Protein AF-A0AAN7K8K0-F1 (afdb_monomer_lite)

Secondary structure (DSSP, 8-state):
-EEEEESS-EEEEEEES--BTB----STTTT---STT--EEEEEEE-S--TTTT--SS-EEEEEESSSS-SEEEE---STGGGT--EEEEEEEETTTTEEEEEEEE---S-TT-SS-TT--EEEEEEE--HHHHS-SSEEEEEEE---SS---EEEEEE-------PPPPPP----PPP----------PPP-THHHHHHHHHHHHHHHHHHHHHHHHHHHHHHHHHHT-

Organism: NCBI:txid236973

InterPro domains:
  IPR000985 Legume lectin, alpha chain, conserved site [PS00308] (135-144)
  IPR001220 Legume lectin domain [PF00139] (36-170)
  IPR013320 Concanavalin A-like lectin/glucanase domain superfamily [SSF49899] (38-173)
  IPR019825 Legume lectin, beta chain, Mn/Ca-binding site [PS00307] (41-47)
  IPR050258 Leguminous Lectin [PTHR32401] (23-172)

pLDDT: mean 75.56, std 17.53, range [35.69, 98.12]

Structure (mmCIF, N/CA/C/O backbone):
data_AF-A0AAN7K8K0-F1
#
_entry.id   AF-A0AAN7K8K0-F1
#
loop_
_atom_site.group_PDB
_atom_site.id
_atom_site.type_symbol
_atom_site.label_atom_id
_atom_site.label_alt_id
_atom_site.label_comp_id
_atom_site.label_asym_id
_atom_site.label_entity_id
_atom_site.label_seq_id
_atom_site.pdbx_PDB_ins_code
_atom_site.Cartn_x
_atom_site.Cartn_y
_atom_site.Cartn_z
_atom_site.occupancy
_atom_site.B_iso_or_equiv
_atom_site.auth_seq_id
_atom_site.auth_comp_id
_atom_site.auth_asym_id
_atom_site.auth_atom_id
_atom_site.pdbx_PDB_model_num
ATOM 1 N N . MET A 1 1 ? 7.382 4.419 8.879 1.00 38.31 1 MET A N 1
ATOM 2 C CA . MET A 1 1 ? 8.268 4.887 7.793 1.00 38.31 1 MET A CA 1
ATOM 3 C C . MET A 1 1 ? 8.585 3.685 6.944 1.00 38.31 1 MET A C 1
ATOM 5 O O . MET A 1 1 ? 9.215 2.777 7.455 1.00 38.31 1 MET A O 1
ATOM 9 N N . LEU A 1 2 ? 8.091 3.647 5.715 1.00 38.25 2 LEU A N 1
ATOM 10 C CA . LEU A 1 2 ? 8.369 2.583 4.762 1.00 38.25 2 LEU A CA 1
ATOM 11 C C . LEU A 1 2 ? 9.284 3.160 3.680 1.00 38.25 2 LEU A C 1
ATOM 13 O O . LEU A 1 2 ? 8.969 4.196 3.100 1.00 38.25 2 LEU A O 1
ATOM 17 N N . ARG A 1 3 ? 10.427 2.525 3.443 1.00 41.31 3 ARG A N 1
ATOM 18 C CA . ARG A 1 3 ? 11.342 2.864 2.356 1.00 41.31 3 ARG A CA 1
ATOM 19 C C . ARG A 1 3 ? 11.227 1.768 1.311 1.00 41.31 3 ARG A C 1
ATOM 21 O O . ARG A 1 3 ? 11.530 0.608 1.594 1.00 41.31 3 ARG A O 1
ATOM 28 N N . ILE A 1 4 ? 10.738 2.153 0.142 1.00 42.28 4 ILE A N 1
ATOM 29 C CA . ILE A 1 4 ? 10.498 1.250 -0.975 1.00 42.28 4 ILE A CA 1
ATOM 30 C C . ILE A 1 4 ? 11.537 1.582 -2.044 1.00 42.28 4 ILE A C 1
ATOM 32 O O . ILE A 1 4 ? 11.621 2.719 -2.508 1.00 42.28 4 ILE A O 1
ATOM 36 N N . HIS A 1 5 ? 12.327 0.593 -2.433 1.00 38.78 5 HIS A N 1
ATOM 37 C CA . HIS A 1 5 ? 13.016 0.583 -3.710 1.00 38.78 5 HIS A CA 1
ATOM 38 C C . HIS A 1 5 ? 12.068 -0.107 -4.690 1.00 38.78 5 HIS A C 1
ATOM 40 O O . HIS A 1 5 ? 12.056 -1.326 -4.836 1.00 38.78 5 HIS A O 1
ATOM 46 N N . ALA A 1 6 ? 11.186 0.670 -5.299 1.00 37.75 6 ALA A N 1
ATOM 47 C CA . ALA A 1 6 ? 10.269 0.146 -6.294 1.00 37.75 6 ALA A CA 1
ATOM 48 C C . ALA A 1 6 ? 10.692 0.689 -7.639 1.00 37.75 6 ALA A C 1
ATOM 50 O O . ALA A 1 6 ? 10.828 1.893 -7.775 1.00 37.75 6 ALA A O 1
ATOM 51 N N . ASN A 1 7 ? 10.813 -0.192 -8.626 1.00 43.97 7 ASN A N 1
ATOM 52 C CA . ASN A 1 7 ? 10.566 0.170 -10.017 1.00 43.97 7 ASN A CA 1
ATOM 53 C C . ASN A 1 7 ? 9.151 -0.267 -10.431 1.00 43.97 7 ASN A C 1
ATOM 55 O O . ASN A 1 7 ? 8.916 -0.526 -11.607 1.00 43.97 7 ASN A O 1
ATOM 59 N N . ALA A 1 8 ? 8.254 -0.412 -9.438 1.00 49.25 8 ALA A N 1
ATOM 60 C CA . ALA A 1 8 ? 7.191 -1.393 -9.475 1.00 49.25 8 ALA A CA 1
ATOM 61 C C . ALA A 1 8 ? 5.859 -1.110 -8.765 1.00 49.25 8 ALA A C 1
ATOM 63 O O . ALA A 1 8 ? 5.832 -0.393 -7.768 1.00 49.25 8 ALA A O 1
ATOM 64 N N . SER A 1 9 ? 4.802 -1.759 -9.265 1.00 56.31 9 SER A N 1
ATOM 65 C CA . SER A 1 9 ? 3.452 -1.827 -8.726 1.00 56.31 9 SER A CA 1
ATOM 66 C C . SER A 1 9 ? 3.443 -2.704 -7.474 1.00 56.31 9 SER A C 1
ATOM 68 O O . SER A 1 9 ? 3.580 -3.934 -7.523 1.00 56.31 9 SER A O 1
ATOM 70 N N . GLY A 1 10 ? 3.296 -2.059 -6.323 1.00 60.75 10 GLY A N 1
ATOM 71 C CA . GLY A 1 10 ? 3.274 -2.708 -5.016 1.00 60.75 10 GLY A CA 1
ATOM 72 C C . GLY A 1 10 ? 2.210 -2.107 -4.113 1.00 60.75 10 GLY A C 1
ATOM 73 O O . GLY A 1 10 ? 1.631 -1.073 -4.415 1.00 60.75 10 GLY A O 1
ATOM 74 N N . CYS A 1 11 ? 1.926 -2.741 -2.984 1.00 59.72 11 CYS A N 1
ATOM 75 C CA . CYS A 1 11 ? 1.020 -2.177 -1.992 1.00 59.72 11 CYS A CA 1
ATOM 76 C C . CYS A 1 11 ? 1.451 -2.532 -0.566 1.00 59.72 11 CYS A C 1
ATOM 78 O O . CYS A 1 11 ? 2.021 -3.597 -0.302 1.00 59.72 11 CYS A O 1
ATOM 80 N N . LEU A 1 12 ? 1.155 -1.630 0.371 1.00 67.50 12 LEU A N 1
ATOM 81 C CA . LEU A 1 12 ? 1.036 -1.983 1.785 1.00 67.50 12 LEU A CA 1
ATOM 82 C C . LEU A 1 12 ? -0.431 -2.317 2.040 1.00 67.50 12 LEU A C 1
ATOM 84 O O . LEU A 1 12 ? -1.296 -1.501 1.737 1.00 67.50 12 LEU A O 1
ATOM 88 N N . PHE A 1 13 ? -0.714 -3.459 2.655 1.00 71.25 13 PHE A N 1
ATOM 89 C CA . PHE A 1 13 ? -2.080 -3.853 2.974 1.00 71.25 13 PHE A CA 1
ATOM 90 C C . PHE A 1 13 ? -2.275 -4.181 4.454 1.00 71.25 13 PHE A C 1
ATOM 92 O O . PHE A 1 13 ? -1.372 -4.636 5.163 1.00 71.25 13 PHE A O 1
ATOM 99 N N . LEU A 1 14 ? -3.511 -3.963 4.891 1.00 67.00 14 LEU A N 1
ATOM 100 C CA . LEU A 1 14 ? -4.111 -4.463 6.113 1.00 67.00 14 LEU A CA 1
ATOM 101 C C . LEU A 1 14 ? -5.182 -5.476 5.715 1.00 67.00 14 LEU A C 1
ATOM 103 O O . LEU A 1 14 ? -6.086 -5.159 4.942 1.00 67.00 14 LEU A O 1
ATOM 107 N N . GLN A 1 15 ? -5.110 -6.686 6.256 1.00 69.56 15 GLN A N 1
ATOM 108 C CA . GLN A 1 15 ? -6.102 -7.727 5.984 1.00 69.56 15 GLN A CA 1
ATOM 109 C C . GLN A 1 15 ? -6.428 -8.540 7.234 1.00 69.56 15 GLN A C 1
ATOM 111 O O . GLN A 1 15 ? -5.664 -8.568 8.198 1.00 69.56 15 GLN A O 1
ATOM 116 N N . ASN A 1 16 ? -7.536 -9.271 7.193 1.00 61.94 16 ASN A N 1
ATOM 117 C CA . ASN A 1 16 ? -7.869 -10.251 8.222 1.00 61.94 16 ASN A CA 1
ATOM 118 C C . ASN A 1 16 ? -6.842 -11.412 8.274 1.00 61.94 16 ASN A C 1
ATOM 120 O O . ASN A 1 16 ? -6.282 -11.817 7.247 1.00 61.94 16 ASN A O 1
ATOM 124 N N . PHE A 1 17 ? -6.614 -11.972 9.468 1.00 50.81 17 PHE A N 1
ATOM 125 C CA . PHE A 1 17 ? -5.965 -13.278 9.623 1.00 50.81 17 PHE A CA 1
ATOM 126 C C . PHE A 1 17 ? -6.892 -14.372 9.055 1.00 50.81 17 PHE A C 1
ATOM 128 O O . PHE A 1 17 ? -8.094 -14.327 9.289 1.00 50.81 17 PHE A O 1
ATOM 135 N N . TYR A 1 18 ? -6.314 -15.375 8.377 1.00 44.75 18 TYR A N 1
ATOM 136 C CA . TYR A 1 18 ? -6.946 -16.448 7.569 1.00 44.75 18 TYR A CA 1
ATOM 137 C C . TYR A 1 18 ? -7.212 -16.059 6.097 1.00 44.75 18 TYR A C 1
ATOM 139 O O . TYR A 1 18 ? -7.819 -15.040 5.811 1.00 44.75 18 TYR A O 1
ATOM 147 N N . CYS A 1 19 ? -6.779 -16.810 5.074 1.00 41.56 19 CYS A N 1
ATOM 148 C CA . CYS A 1 19 ? -6.550 -18.255 4.979 1.00 41.56 19 CYS A CA 1
ATOM 149 C C . CYS A 1 19 ? -5.470 -18.600 3.935 1.00 41.56 19 CYS A C 1
ATOM 151 O O . CYS A 1 19 ? -5.459 -18.051 2.831 1.00 41.56 19 CYS A O 1
ATOM 153 N N . ALA A 1 20 ? -4.669 -19.629 4.232 1.00 38.66 20 ALA A N 1
ATOM 154 C CA . ALA A 1 20 ? -4.085 -20.478 3.199 1.00 38.66 20 ALA A CA 1
ATOM 155 C C . ALA A 1 20 ? -5.212 -20.962 2.261 1.00 38.66 20 ALA A C 1
ATOM 157 O O . ALA A 1 20 ? -6.186 -21.550 2.728 1.00 38.66 20 ALA A O 1
ATOM 158 N N . GLY A 1 21 ? -5.111 -20.661 0.962 1.00 45.09 21 GLY A N 1
ATOM 159 C CA . GLY A 1 21 ? -6.122 -21.015 -0.047 1.00 45.09 21 GLY A CA 1
ATOM 160 C C . GLY A 1 21 ? -6.652 -19.849 -0.890 1.00 45.09 21 GLY A C 1
ATOM 161 O O . GLY A 1 21 ? -7.331 -20.087 -1.886 1.00 45.09 21 GLY A O 1
ATOM 162 N N . GLN A 1 22 ? -6.320 -18.599 -0.555 1.00 56.81 22 GLN A N 1
ATOM 163 C CA . GLN A 1 22 ? -6.442 -17.492 -1.511 1.00 56.81 22 GLN A CA 1
ATOM 164 C C . GLN A 1 22 ? -5.421 -17.729 -2.637 1.00 56.81 22 GLN A C 1
ATOM 166 O O . GLN A 1 22 ? -4.280 -18.088 -2.354 1.00 56.81 22 GLN A O 1
ATOM 171 N N . ASN A 1 23 ? -5.823 -17.566 -3.900 1.00 57.00 23 ASN A N 1
ATOM 172 C CA . ASN A 1 23 ? -4.905 -17.586 -5.042 1.00 57.00 23 ASN A CA 1
ATOM 173 C C . ASN A 1 23 ? -4.609 -16.128 -5.430 1.00 57.00 23 ASN A C 1
ATOM 175 O O . ASN A 1 23 ? -5.289 -15.601 -6.323 1.00 57.00 23 ASN A O 1
ATOM 179 N N . PRO A 1 24 ? -3.701 -15.435 -4.707 1.00 62.94 24 PRO A N 1
ATOM 180 C CA . PRO A 1 24 ? -3.310 -14.083 -5.066 1.00 62.94 24 PRO A CA 1
ATOM 181 C C . PRO A 1 24 ? -2.775 -14.128 -6.492 1.00 62.94 24 PRO A C 1
ATOM 183 O O . PRO A 1 24 ? -1.904 -14.933 -6.825 1.00 62.94 24 PRO A O 1
ATOM 186 N N . ARG A 1 25 ? -3.355 -13.309 -7.367 1.00 72.94 25 ARG A N 1
ATOM 187 C CA . ARG A 1 25 ? -2.876 -13.203 -8.746 1.00 72.94 25 ARG A CA 1
ATOM 188 C C . ARG A 1 25 ? -1.915 -12.025 -8.820 1.00 72.94 25 ARG A C 1
ATOM 190 O O . ARG A 1 25 ? -2.173 -10.995 -8.202 1.00 72.94 25 ARG A O 1
ATOM 197 N N . GLY A 1 26 ? -0.825 -12.199 -9.561 1.00 79.19 26 GLY A N 1
ATOM 198 C CA . GLY A 1 26 ? 0.087 -11.104 -9.890 1.00 79.19 26 GLY A CA 1
ATOM 199 C C . GLY A 1 26 ? -0.486 -10.167 -10.959 1.00 79.19 26 GLY A C 1
ATOM 200 O O . GLY A 1 26 ? -1.672 -10.252 -11.288 1.00 79.19 26 GLY A O 1
ATOM 201 N N . GLY A 1 27 ? 0.366 -9.312 -11.527 1.00 84.75 27 GLY A N 1
ATOM 202 C CA . GLY A 1 27 ? -0.023 -8.304 -12.516 1.00 84.75 27 GLY A CA 1
ATOM 203 C C . GLY A 1 27 ? -0.849 -7.174 -11.905 1.00 84.75 27 GLY A C 1
ATOM 204 O O . GLY A 1 27 ? -0.572 -6.733 -10.794 1.00 84.75 27 GLY A O 1
ATOM 205 N N . GLU A 1 28 ? -1.919 -6.762 -12.586 1.00 82.62 28 GLU A N 1
ATOM 206 C CA . GLU A 1 28 ? -2.788 -5.640 -12.178 1.00 82.62 28 GLU A CA 1
ATOM 207 C C . GLU A 1 28 ? -3.591 -5.877 -10.885 1.00 82.62 28 GLU A C 1
ATOM 209 O O . GLU A 1 28 ? -4.524 -5.151 -10.560 1.00 82.62 28 GLU A O 1
ATOM 214 N N . ARG A 1 29 ? -3.333 -6.985 -10.189 1.00 84.88 29 ARG A N 1
ATOM 215 C CA . ARG A 1 29 ? -4.022 -7.354 -8.951 1.00 84.88 29 ARG A CA 1
ATOM 216 C C . ARG A 1 29 ? -3.146 -7.198 -7.717 1.00 84.88 29 ARG A C 1
ATOM 218 O O . ARG A 1 29 ? -3.626 -7.498 -6.628 1.00 84.88 29 ARG A O 1
ATOM 225 N N . LEU A 1 30 ? -1.882 -6.801 -7.878 1.00 85.44 30 LEU A N 1
ATOM 226 C CA . LEU A 1 30 ? -0.952 -6.483 -6.789 1.00 85.44 30 LEU A CA 1
ATOM 227 C C . LEU A 1 30 ? -0.765 -7.609 -5.760 1.00 85.44 30 LEU A C 1
ATOM 229 O O . LEU A 1 30 ? -0.350 -7.353 -4.635 1.00 85.44 30 LEU A O 1
ATOM 233 N N . GLY A 1 31 ? -1.103 -8.861 -6.093 1.00 82.44 31 GLY A N 1
ATOM 234 C CA . GLY A 1 31 ? -1.147 -9.968 -5.131 1.00 82.44 31 GLY A CA 1
ATOM 235 C C . GLY A 1 31 ? -2.245 -9.850 -4.061 1.00 82.44 31 GLY A C 1
ATOM 236 O O . GLY A 1 31 ? -2.234 -10.614 -3.098 1.00 82.44 31 GLY A O 1
ATOM 237 N N . LEU A 1 32 ? -3.207 -8.940 -4.225 1.00 83.62 32 LEU A N 1
ATOM 238 C CA . LEU A 1 32 ? -4.315 -8.731 -3.297 1.00 83.62 32 LEU A CA 1
ATOM 239 C C . LEU A 1 32 ? -5.430 -9.783 -3.475 1.00 83.62 32 LEU A C 1
ATOM 241 O O . LEU A 1 32 ? -5.645 -10.324 -4.572 1.00 83.62 32 LEU A O 1
ATOM 245 N N . PRO A 1 33 ? -6.171 -10.107 -2.399 1.00 74.94 33 PRO A N 1
ATOM 246 C CA . PRO A 1 33 ? -7.203 -11.134 -2.428 1.00 74.94 33 PRO A CA 1
ATOM 247 C C . PRO A 1 33 ? -8.485 -10.606 -3.091 1.00 74.94 33 PRO A C 1
ATOM 249 O O . PRO A 1 33 ? -9.316 -9.973 -2.452 1.00 74.94 33 PRO A O 1
ATOM 252 N N . VAL A 1 34 ? -8.705 -10.916 -4.369 1.00 66.62 34 VAL A N 1
ATOM 253 C CA . VAL A 1 34 ? -9.912 -10.487 -5.110 1.00 66.62 34 VAL A CA 1
ATOM 254 C C . VAL A 1 34 ? -10.982 -11.585 -5.113 1.00 66.62 34 VAL A C 1
ATOM 256 O O . VAL A 1 34 ? -11.234 -12.218 -6.144 1.00 66.62 34 VAL A O 1
ATOM 259 N N . LEU A 1 35 ? -11.589 -11.842 -3.955 1.00 65.81 35 LEU A N 1
ATOM 260 C CA . LEU A 1 35 ? -12.792 -12.668 -3.821 1.00 65.81 35 LEU A CA 1
ATOM 261 C C . LEU A 1 35 ? -13.932 -11.805 -3.268 1.00 65.81 35 LEU A C 1
ATOM 263 O O . LEU A 1 35 ? -13.686 -10.846 -2.544 1.00 65.81 35 LEU A O 1
ATOM 267 N N . ASN A 1 36 ? -15.182 -12.176 -3.559 1.00 58.81 36 ASN A N 1
ATOM 268 C CA . ASN A 1 36 ? -16.391 -11.440 -3.145 1.00 58.81 36 ASN A CA 1
ATOM 269 C C . ASN A 1 36 ? -16.562 -11.285 -1.615 1.00 58.81 36 ASN A C 1
ATOM 271 O O . ASN A 1 36 ? -17.502 -10.641 -1.166 1.00 58.81 36 ASN A O 1
ATOM 275 N N . SER A 1 37 ? -15.691 -11.905 -0.820 1.00 66.06 37 SER A N 1
ATOM 276 C CA . SER A 1 37 ? -15.710 -11.914 0.644 1.00 66.06 37 SER A CA 1
ATOM 277 C C . SER A 1 37 ? -14.351 -11.546 1.253 1.00 66.06 37 SER A C 1
ATOM 279 O O . SER A 1 37 ? -14.072 -11.899 2.397 1.00 66.06 37 SER A O 1
ATOM 281 N N . SER A 1 38 ? -13.469 -10.910 0.480 1.00 73.81 38 SER A N 1
ATOM 282 C CA . SER A 1 38 ? -12.182 -10.439 0.983 1.00 73.81 38 SER A CA 1
ATOM 283 C C . SER A 1 38 ? -12.340 -9.098 1.690 1.00 73.81 38 SER A C 1
ATOM 285 O O . SER A 1 38 ? -12.752 -8.121 1.073 1.00 73.81 38 SER A O 1
ATOM 287 N N . SER A 1 39 ? -11.957 -9.059 2.964 1.00 85.62 39 SER A N 1
ATOM 288 C CA . SER A 1 39 ? -11.836 -7.826 3.741 1.00 85.62 39 SER A CA 1
ATOM 289 C C . SER A 1 39 ? -10.380 -7.375 3.767 1.00 85.62 39 SER A C 1
ATOM 291 O O . SER A 1 39 ? -9.544 -8.024 4.408 1.00 85.62 39 SER A O 1
ATOM 293 N N . PHE A 1 40 ? -10.076 -6.289 3.062 1.00 88.50 40 PHE A N 1
ATOM 294 C CA . PHE A 1 40 ? -8.759 -5.669 3.056 1.00 88.50 40 PHE A CA 1
ATOM 295 C C . PHE A 1 40 ? -8.851 -4.157 2.848 1.00 88.50 40 PHE A C 1
ATOM 297 O O . PHE A 1 40 ? -9.759 -3.644 2.194 1.00 88.50 40 PHE A O 1
ATOM 304 N N . ILE A 1 41 ? -7.856 -3.459 3.381 1.00 92.62 41 ILE A N 1
ATOM 305 C CA . ILE A 1 41 ? -7.570 -2.067 3.054 1.00 92.62 41 ILE A CA 1
ATOM 306 C C . ILE A 1 41 ? -6.124 -2.017 2.593 1.00 92.62 41 ILE A C 1
ATOM 308 O O . ILE A 1 41 ? -5.245 -2.501 3.306 1.00 92.62 41 ILE A O 1
ATOM 312 N N . ALA A 1 42 ? -5.869 -1.462 1.416 1.00 92.88 42 ALA A N 1
ATOM 313 C CA . ALA A 1 42 ? -4.519 -1.334 0.890 1.00 92.88 42 ALA A CA 1
ATOM 314 C C . ALA A 1 42 ? -4.213 0.107 0.489 1.00 92.88 42 ALA A C 1
ATOM 316 O O . ALA A 1 42 ? -5.090 0.883 0.124 1.00 92.88 42 ALA A O 1
ATOM 317 N N . VAL A 1 43 ? -2.940 0.459 0.607 1.00 93.69 43 VAL A N 1
ATOM 318 C CA . VAL A 1 43 ? -2.349 1.616 -0.048 1.00 93.69 43 VAL A CA 1
ATOM 319 C C . VAL A 1 43 ? -1.554 1.071 -1.215 1.00 93.69 43 VAL A C 1
ATOM 321 O O . VAL A 1 43 ? -0.555 0.374 -0.999 1.00 93.69 43 VAL A O 1
ATOM 324 N N . GLU A 1 44 ? -2.011 1.359 -2.425 1.00 92.06 44 GLU A N 1
ATOM 325 C CA . GLU A 1 44 ? -1.334 0.952 -3.646 1.00 92.06 44 GLU A CA 1
ATOM 326 C C . GLU A 1 44 ? -0.354 2.018 -4.128 1.00 92.06 44 GLU A C 1
ATOM 328 O O . GLU A 1 44 ? -0.535 3.227 -3.959 1.00 92.06 44 GLU A O 1
ATOM 333 N N . PHE A 1 45 ? 0.720 1.509 -4.704 1.00 88.75 45 PHE A N 1
ATOM 334 C CA . PHE A 1 45 ? 1.808 2.215 -5.336 1.00 88.75 45 PHE A CA 1
ATOM 335 C C . PHE A 1 45 ? 1.865 1.686 -6.765 1.00 88.75 45 PHE A C 1
ATOM 337 O O . PHE A 1 45 ? 2.680 0.815 -7.045 1.00 88.75 45 PHE A O 1
ATOM 344 N N . ASP A 1 46 ? 0.967 2.146 -7.634 1.00 87.88 46 ASP A N 1
ATOM 345 C CA . ASP A 1 46 ? 0.766 1.569 -8.960 1.00 87.88 46 ASP A CA 1
ATOM 346 C C . ASP A 1 46 ? 1.636 2.271 -10.016 1.00 87.88 46 ASP A C 1
ATOM 348 O O . ASP A 1 46 ? 1.547 3.479 -10.265 1.00 87.88 46 ASP A O 1
ATOM 352 N N . THR A 1 47 ? 2.514 1.496 -10.650 1.00 84.56 47 THR A N 1
ATOM 353 C CA . THR A 1 47 ? 3.427 1.964 -11.700 1.00 84.56 47 THR A CA 1
ATOM 354 C C . THR A 1 47 ? 2.869 1.786 -13.105 1.00 84.56 47 THR A C 1
ATOM 356 O O . THR A 1 47 ? 3.490 2.266 -14.062 1.00 84.56 47 THR A O 1
ATOM 359 N N . PHE A 1 48 ? 1.713 1.141 -13.261 1.00 84.81 48 PHE A N 1
ATOM 360 C CA . PHE A 1 48 ? 1.159 0.773 -14.550 1.00 84.81 48 PHE A CA 1
ATOM 361 C C . PHE A 1 48 ? -0.334 1.098 -14.664 1.00 84.81 48 PHE A C 1
ATOM 363 O O . PHE A 1 48 ? -1.183 0.458 -14.080 1.00 84.81 48 PHE A O 1
ATOM 370 N N . SER A 1 49 ? -0.678 2.039 -15.545 1.00 87.31 49 SER A N 1
ATOM 371 C CA . SER A 1 49 ? -2.079 2.396 -15.803 1.00 87.31 49 SER A CA 1
ATOM 372 C C . SER A 1 49 ? -2.848 1.269 -16.514 1.00 87.31 49 SER A C 1
ATOM 374 O O . SER A 1 49 ? -2.756 1.095 -17.741 1.00 87.31 49 SER A O 1
ATOM 376 N N . ASN A 1 50 ? -3.669 0.530 -15.771 1.00 86.81 50 ASN A N 1
ATOM 377 C CA . ASN A 1 50 ? -4.607 -0.454 -16.289 1.00 86.81 50 ASN A CA 1
ATOM 378 C C . ASN A 1 50 ? -5.949 0.206 -16.649 1.00 86.81 50 ASN A C 1
ATOM 380 O O . ASN A 1 50 ? -6.876 0.333 -15.853 1.00 86.81 50 ASN A O 1
ATOM 384 N N . LYS A 1 51 ? -6.129 0.548 -17.933 1.00 79.56 51 LYS A N 1
ATOM 385 C CA . LYS A 1 51 ? -7.375 1.171 -18.444 1.00 79.56 51 LYS A CA 1
ATOM 386 C C . LYS A 1 51 ? -8.660 0.383 -18.144 1.00 79.56 51 LYS A C 1
ATOM 388 O O . LYS A 1 51 ? -9.743 0.955 -18.131 1.00 79.56 51 LYS A O 1
ATOM 393 N N . ASN A 1 52 ? -8.560 -0.929 -17.944 1.00 80.06 52 ASN A N 1
ATOM 394 C CA . ASN A 1 52 ? -9.672 -1.810 -17.578 1.00 80.06 52 ASN A CA 1
ATOM 395 C C . ASN A 1 52 ? -10.052 -1.754 -16.083 1.00 80.06 52 ASN A C 1
ATOM 397 O O . ASN A 1 52 ? -11.016 -2.416 -15.694 1.00 80.06 52 ASN A O 1
ATOM 401 N N . LYS A 1 53 ? -9.311 -0.999 -15.262 1.00 74.81 53 LYS A N 1
ATOM 402 C CA . LYS A 1 53 ? -9.473 -0.860 -13.806 1.00 74.81 53 LYS A CA 1
ATOM 403 C C . LYS A 1 53 ? -9.847 0.547 -13.335 1.00 74.81 53 LYS A C 1
ATOM 405 O O . LYS A 1 53 ? -10.074 0.757 -12.153 1.00 74.81 53 LYS A O 1
ATOM 410 N N . ASN A 1 54 ? -10.098 1.455 -14.280 1.00 84.69 54 ASN A N 1
ATOM 411 C CA . ASN A 1 54 ? -10.336 2.883 -14.033 1.00 84.69 54 ASN A CA 1
ATOM 412 C C . ASN A 1 54 ? -9.128 3.618 -13.446 1.00 84.69 54 ASN A C 1
ATOM 414 O O . ASN A 1 54 ? -9.297 4.684 -12.856 1.00 84.69 54 ASN A O 1
ATOM 418 N N . ASP A 1 55 ? -7.929 3.090 -13.662 1.00 89.62 55 ASP A N 1
ATOM 419 C CA . ASP A 1 55 ? -6.720 3.749 -13.203 1.00 89.62 55 ASP A CA 1
ATOM 420 C C . ASP A 1 55 ? -6.545 5.110 -13.884 1.00 89.62 55 ASP A C 1
ATOM 422 O O . ASP A 1 55 ? -6.879 5.289 -15.070 1.00 89.62 55 ASP A O 1
ATOM 426 N N . PRO A 1 56 ? -5.939 6.069 -13.172 1.00 90.00 56 PRO A N 1
ATOM 427 C CA . PRO A 1 56 ? -5.325 7.236 -13.774 1.00 90.00 56 PRO A CA 1
ATOM 428 C C . PRO A 1 56 ? -4.446 6.873 -14.977 1.00 90.00 56 PRO A C 1
ATOM 430 O O . PRO A 1 56 ? -3.824 5.819 -15.031 1.00 90.00 56 PRO A O 1
ATOM 433 N N . PHE A 1 57 ? -4.325 7.781 -15.949 1.00 89.25 57 PHE A N 1
ATOM 434 C CA . PHE A 1 57 ? -3.520 7.565 -17.166 1.00 89.25 57 PHE A CA 1
ATOM 435 C C . PHE A 1 57 ? -1.994 7.610 -16.935 1.00 89.25 57 PHE A C 1
ATOM 437 O O . PHE A 1 57 ? -1.218 7.494 -17.886 1.00 89.25 57 PHE A O 1
ATOM 444 N N . LYS A 1 58 ? -1.570 7.815 -15.687 1.00 87.50 58 LYS A N 1
ATOM 445 C CA . LYS A 1 58 ? -0.186 7.847 -15.208 1.00 87.50 58 LYS A CA 1
ATOM 446 C C . LYS A 1 58 ? -0.063 6.930 -13.985 1.00 87.50 58 LYS A C 1
ATOM 448 O O . LYS A 1 58 ? -1.087 6.606 -13.386 1.00 87.50 58 LYS A O 1
ATOM 453 N N . PRO A 1 59 ? 1.166 6.550 -13.601 1.00 86.06 59 PRO A N 1
ATOM 454 C CA . PRO A 1 59 ? 1.423 5.971 -12.287 1.00 86.06 59 PRO A CA 1
ATOM 455 C C . PRO A 1 59 ? 0.778 6.786 -11.159 1.00 86.06 59 PRO A C 1
ATOM 457 O O . PRO A 1 59 ? 0.648 8.010 -1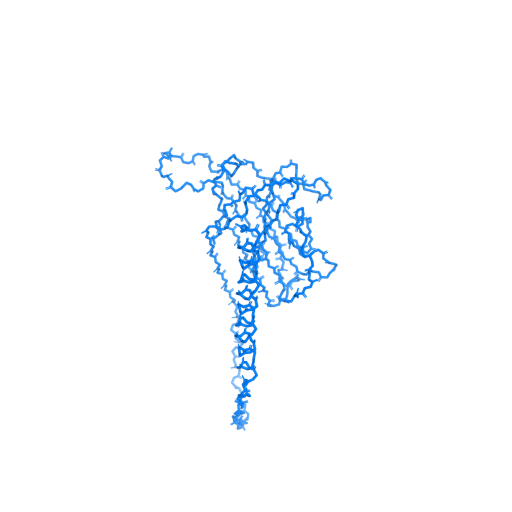1.276 1.00 86.06 59 PRO A O 1
ATOM 460 N N . HIS A 1 60 ? 0.355 6.125 -10.088 1.00 89.75 60 HIS A 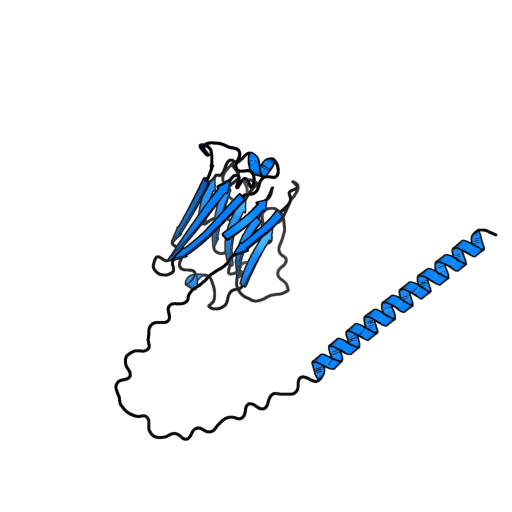N 1
ATOM 461 C CA . HIS A 1 60 ? -0.428 6.763 -9.036 1.00 89.75 60 HIS A CA 1
ATOM 462 C C . HIS A 1 60 ? -0.275 6.070 -7.676 1.00 89.75 60 HIS A C 1
ATOM 464 O O . HIS A 1 60 ? 0.021 4.881 -7.592 1.00 89.75 60 HIS A O 1
ATOM 470 N N . ILE A 1 61 ? -0.499 6.833 -6.601 1.00 91.31 61 ILE A N 1
ATOM 471 C CA . ILE A 1 61 ? -0.867 6.266 -5.296 1.00 91.31 61 ILE A CA 1
ATOM 472 C C . ILE A 1 61 ? -2.380 6.120 -5.225 1.00 91.31 61 ILE A C 1
ATOM 474 O O . ILE A 1 61 ? -3.109 6.972 -5.742 1.00 91.31 61 ILE A O 1
ATOM 478 N N . GLY A 1 62 ? -2.832 5.107 -4.494 1.00 93.75 62 GLY A N 1
ATOM 479 C CA . GLY A 1 62 ? -4.246 4.829 -4.297 1.00 93.75 62 GLY A CA 1
ATOM 480 C C . GLY A 1 62 ? -4.579 4.286 -2.907 1.00 93.75 62 GLY A C 1
ATOM 481 O O . GLY A 1 62 ? -3.712 3.754 -2.210 1.00 93.75 62 GLY A O 1
ATOM 482 N N . ILE A 1 63 ? -5.832 4.465 -2.477 1.00 95.81 63 ILE A N 1
ATOM 483 C CA . ILE A 1 63 ? -6.392 3.817 -1.280 1.00 95.81 63 ILE A CA 1
ATOM 484 C C . ILE A 1 63 ? -7.518 2.882 -1.713 1.00 95.81 63 ILE A C 1
ATOM 486 O O . ILE A 1 63 ? -8.594 3.326 -2.127 1.00 95.81 63 ILE A O 1
ATOM 490 N N . ASP A 1 64 ? -7.287 1.593 -1.513 1.00 93.44 64 ASP A N 1
ATOM 491 C CA . ASP A 1 64 ? -8.179 0.501 -1.865 1.00 93.44 64 ASP A CA 1
ATOM 492 C C . ASP A 1 64 ? -8.967 0.016 -0.657 1.00 93.44 64 ASP A C 1
ATOM 494 O O . ASP A 1 64 ? -8.391 -0.350 0.370 1.00 93.44 64 ASP A O 1
ATOM 498 N N . ILE A 1 65 ? -10.290 -0.063 -0.803 1.00 93.38 65 ILE A N 1
ATOM 499 C CA . ILE A 1 65 ? -11.197 -0.583 0.224 1.00 93.38 65 ILE A CA 1
ATOM 500 C C . ILE A 1 65 ? -11.970 -1.763 -0.366 1.00 93.38 65 ILE A C 1
ATOM 502 O O . ILE A 1 65 ? -12.906 -1.572 -1.142 1.00 93.38 65 ILE A O 1
ATOM 506 N N . ASN A 1 66 ? -11.581 -2.992 -0.011 1.00 90.38 66 ASN A N 1
ATOM 507 C CA . ASN A 1 66 ? -12.207 -4.244 -0.472 1.00 90.38 66 ASN A CA 1
ATOM 508 C C . ASN A 1 66 ? -12.352 -4.372 -2.008 1.00 90.38 66 ASN A C 1
ATOM 510 O O . ASN A 1 66 ? -13.190 -5.126 -2.506 1.00 90.38 66 ASN A O 1
ATOM 514 N N . SER A 1 67 ? -11.558 -3.624 -2.771 1.00 88.75 67 SER A N 1
ATOM 515 C CA . SER A 1 67 ? -11.652 -3.472 -4.221 1.00 88.75 67 SER A CA 1
ATOM 516 C C . SER A 1 67 ? -10.270 -3.140 -4.774 1.00 88.75 67 SER A C 1
ATOM 518 O O . SER A 1 67 ? -9.488 -2.517 -4.077 1.00 88.75 67 SER A O 1
ATOM 520 N N . LEU A 1 68 ? -9.992 -3.546 -6.016 1.00 86.50 68 LEU A N 1
ATOM 521 C CA . LEU A 1 68 ? -8.794 -3.119 -6.764 1.00 86.50 68 LEU A CA 1
ATOM 522 C C . LEU A 1 68 ? -8.993 -1.792 -7.503 1.00 86.50 68 LEU A C 1
ATOM 524 O O . LEU A 1 68 ? -8.156 -1.396 -8.295 1.00 86.50 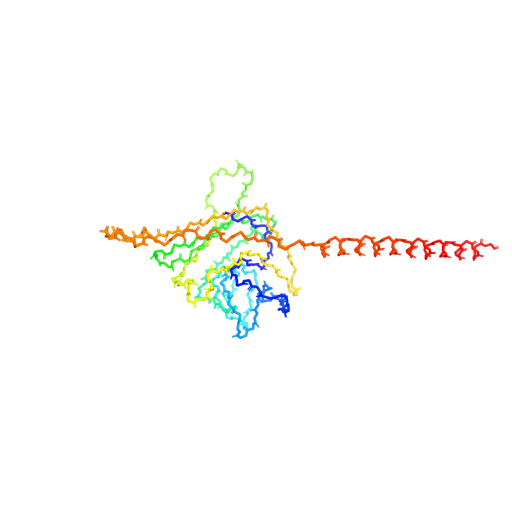68 LEU A O 1
ATOM 528 N N . ASN A 1 69 ? -10.175 -1.197 -7.381 1.00 90.75 69 ASN A N 1
ATOM 529 C CA . ASN A 1 69 ? -10.408 0.140 -7.88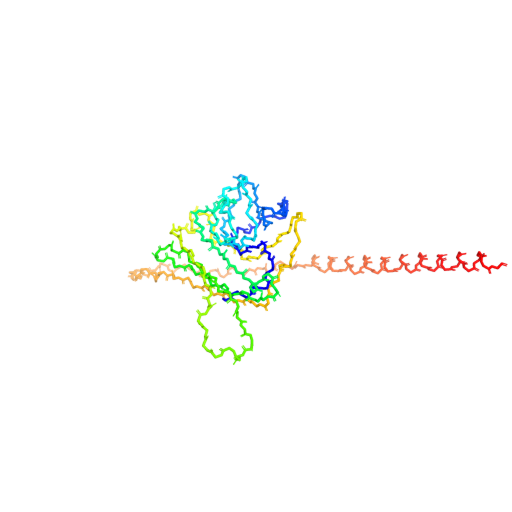7 1.00 90.75 69 ASN A CA 1
ATOM 530 C C . ASN A 1 69 ? -10.315 1.073 -6.686 1.00 90.75 69 ASN A C 1
ATOM 532 O O . ASN A 1 69 ? -11.201 1.025 -5.819 1.00 90.75 69 ASN A O 1
ATOM 536 N N . SER A 1 70 ? -9.279 1.902 -6.676 1.00 92.81 70 SER A N 1
ATOM 537 C CA . SER A 1 70 ? -9.027 2.882 -5.631 1.00 92.81 70 SER A CA 1
ATOM 538 C C . SER A 1 70 ? -10.224 3.792 -5.356 1.00 92.81 70 SER A C 1
ATOM 540 O O . SER A 1 70 ? -10.904 4.279 -6.262 1.00 92.81 70 SER A O 1
ATOM 542 N N . SER A 1 71 ? -10.462 4.067 -4.073 1.00 95.38 71 SER A N 1
ATOM 543 C CA . SER A 1 71 ? -11.473 5.032 -3.610 1.00 95.38 71 SER A CA 1
ATOM 544 C C . SER A 1 71 ? -11.001 6.480 -3.764 1.00 95.38 71 SER A C 1
ATOM 546 O O . SER A 1 71 ? -11.808 7.392 -3.938 1.00 95.38 71 SER A O 1
ATOM 548 N N . VAL A 1 72 ? -9.687 6.693 -3.708 1.00 96.50 72 VAL A N 1
ATOM 549 C CA . VAL A 1 72 ? -9.023 7.963 -4.010 1.00 96.50 72 VAL A CA 1
ATOM 550 C C . VAL A 1 72 ? -7.650 7.669 -4.594 1.00 96.50 72 VAL A C 1
ATOM 552 O O . VAL A 1 72 ? -6.987 6.731 -4.158 1.00 96.50 72 VAL A O 1
ATOM 555 N N . THR A 1 73 ? -7.226 8.487 -5.552 1.00 94.94 73 THR A N 1
ATOM 556 C CA . THR A 1 73 ? -5.914 8.384 -6.193 1.00 94.94 73 THR A CA 1
ATOM 557 C C . THR A 1 73 ? -5.273 9.754 -6.332 1.00 94.94 73 THR A C 1
ATOM 559 O O . THR A 1 73 ? -5.983 10.743 -6.524 1.00 94.94 73 THR A O 1
ATOM 562 N N . ASP A 1 74 ? -3.948 9.799 -6.348 1.00 92.62 74 ASP A N 1
ATOM 563 C CA . ASP A 1 74 ? -3.186 10.954 -6.818 1.00 92.62 74 ASP A CA 1
ATOM 564 C C . ASP A 1 74 ? -2.108 10.466 -7.782 1.00 92.62 74 ASP A C 1
ATOM 566 O O . ASP A 1 74 ? -1.426 9.471 -7.528 1.00 92.62 74 ASP A O 1
ATOM 570 N N . MET A 1 75 ? -2.004 11.131 -8.929 1.00 90.25 75 MET A N 1
ATOM 571 C CA . MET A 1 75 ? -1.025 10.755 -9.943 1.00 90.25 75 MET A CA 1
ATOM 572 C C . MET A 1 75 ? 0.363 11.163 -9.470 1.00 90.25 75 MET A C 1
ATOM 574 O O . MET A 1 75 ? 0.559 12.276 -8.985 1.00 90.25 75 MET A O 1
ATOM 578 N N . TRP A 1 76 ? 1.351 10.314 -9.718 1.00 80.69 76 TRP A N 1
ATOM 579 C CA . TRP A 1 76 ? 2.747 10.686 -9.560 1.00 80.69 76 TRP A CA 1
ATOM 580 C C . TRP A 1 76 ? 3.475 10.630 -10.901 1.00 80.69 76 TRP A C 1
ATOM 582 O O . TRP A 1 76 ? 3.125 9.883 -11.817 1.00 80.69 76 TRP A O 1
ATOM 592 N N . GLU A 1 77 ? 4.545 11.409 -11.029 1.00 70.25 77 GLU A N 1
ATOM 593 C CA . GLU A 1 77 ? 5.338 11.454 -12.256 1.00 70.25 77 GLU A CA 1
ATOM 594 C C . GLU A 1 77 ? 6.820 11.607 -11.926 1.00 70.25 77 GLU A C 1
ATOM 596 O O . GLU A 1 77 ? 7.330 12.718 -11.791 1.00 70.25 77 GLU A O 1
ATOM 601 N N . TRP A 1 78 ? 7.505 10.479 -11.724 1.00 68.31 78 TRP A N 1
ATOM 602 C CA . TRP A 1 78 ? 8.854 10.462 -11.155 1.00 68.31 78 TRP A CA 1
ATOM 603 C C . TRP A 1 78 ? 9.869 9.799 -12.079 1.00 68.31 78 TRP A C 1
ATOM 605 O O . TRP A 1 78 ? 9.616 8.743 -12.665 1.00 68.31 78 TRP A O 1
ATOM 615 N N . ASN A 1 79 ? 11.029 10.443 -12.198 1.00 63.56 79 ASN A N 1
ATOM 616 C CA . ASN A 1 79 ? 12.131 10.002 -13.051 1.00 63.56 79 ASN A CA 1
ATOM 617 C C . ASN A 1 79 ? 13.156 9.177 -12.262 1.00 63.56 79 ASN A C 1
ATOM 619 O O . ASN A 1 79 ? 13.726 8.244 -12.814 1.00 63.56 79 ASN A O 1
ATOM 623 N N . LYS A 1 80 ? 13.354 9.453 -10.961 1.00 66.56 80 LYS A N 1
ATOM 624 C CA . LYS A 1 80 ? 14.424 8.803 -10.188 1.00 66.56 80 LYS A CA 1
ATOM 625 C C . LYS A 1 80 ? 14.117 7.352 -9.844 1.00 66.56 80 LYS A C 1
ATOM 627 O O . LYS A 1 80 ? 14.998 6.517 -9.990 1.00 66.56 80 LYS A O 1
ATOM 632 N N . ILE A 1 81 ? 12.879 7.027 -9.469 1.00 65.06 81 ILE A N 1
ATOM 633 C CA . ILE A 1 81 ? 12.436 5.631 -9.305 1.00 65.06 81 ILE A CA 1
ATOM 634 C C . ILE A 1 81 ? 12.732 4.800 -10.564 1.00 65.06 81 ILE A C 1
ATOM 636 O O . ILE A 1 81 ? 13.342 3.737 -10.465 1.00 65.06 81 ILE A O 1
ATOM 640 N N . LYS A 1 82 ? 12.390 5.325 -11.751 1.00 64.94 82 LYS A N 1
ATOM 641 C CA . LYS A 1 82 ? 12.636 4.656 -13.044 1.00 64.94 82 LYS A CA 1
ATOM 642 C C . LYS A 1 82 ? 14.113 4.348 -13.285 1.00 64.94 82 LYS A C 1
ATOM 644 O O . LYS A 1 82 ? 14.445 3.382 -13.965 1.00 64.94 82 LYS A O 1
ATOM 649 N N . GLU A 1 83 ? 14.991 5.148 -12.694 1.00 70.69 83 GLU A N 1
ATOM 650 C CA . GLU A 1 83 ? 16.446 5.035 -12.780 1.00 70.69 83 GLU A CA 1
ATOM 651 C C . GLU A 1 83 ? 17.064 4.224 -11.619 1.00 70.69 83 GLU A C 1
ATOM 653 O O . GLU A 1 83 ? 18.286 4.138 -11.521 1.00 70.69 83 GLU A O 1
ATOM 658 N N . GLY A 1 84 ? 16.250 3.598 -10.755 1.00 69.69 84 GLY A N 1
ATOM 659 C CA . GLY A 1 84 ? 16.715 2.802 -9.607 1.00 69.69 84 GLY A CA 1
ATOM 660 C C . GLY A 1 84 ? 16.888 3.598 -8.307 1.00 69.69 84 GLY A C 1
ATOM 661 O O . GLY A 1 84 ? 17.654 3.206 -7.428 1.00 69.69 84 GLY A O 1
ATOM 662 N N . GLY A 1 85 ? 16.225 4.750 -8.196 1.00 73.44 85 GLY A N 1
ATOM 663 C CA . GLY A 1 85 ? 16.170 5.563 -6.983 1.00 73.44 85 GLY A CA 1
ATOM 664 C C . GLY A 1 85 ? 15.184 5.033 -5.936 1.00 73.44 85 GLY A C 1
ATOM 665 O O . GLY A 1 85 ? 14.270 4.270 -6.235 1.00 73.44 85 GLY A O 1
ATOM 666 N N . GLU A 1 86 ? 15.351 5.480 -4.689 1.00 75.62 86 GLU A N 1
ATOM 667 C CA . GLU A 1 86 ? 14.480 5.097 -3.571 1.00 75.62 86 GLU A CA 1
ATOM 668 C C . GLU A 1 86 ? 13.332 6.090 -3.341 1.00 75.62 86 GLU A C 1
ATOM 670 O O . GLU A 1 86 ? 13.529 7.312 -3.359 1.00 75.62 86 GLU A O 1
ATOM 675 N N . ALA A 1 87 ? 12.162 5.546 -3.000 1.00 78.88 87 ALA A N 1
ATOM 676 C CA . ALA A 1 87 ? 10.989 6.288 -2.559 1.00 78.88 87 ALA A CA 1
ATOM 677 C C . ALA A 1 87 ? 10.771 6.145 -1.048 1.00 78.88 87 ALA A C 1
ATOM 679 O O . ALA A 1 87 ? 11.058 5.106 -0.441 1.00 78.88 87 ALA A O 1
ATOM 680 N N . GLN A 1 88 ? 10.203 7.181 -0.433 1.00 82.75 88 GLN A N 1
ATOM 681 C CA . GLN A 1 88 ? 9.787 7.139 0.969 1.00 82.75 88 GLN A CA 1
ATOM 682 C C . GLN A 1 88 ? 8.282 7.324 1.092 1.00 82.75 88 GLN A C 1
ATOM 684 O O . GLN A 1 88 ? 7.736 8.300 0.583 1.00 82.75 88 GLN A O 1
ATOM 689 N N . ALA A 1 89 ? 7.636 6.399 1.802 1.00 86.56 89 ALA A N 1
ATOM 690 C CA . ALA A 1 89 ? 6.207 6.413 2.068 1.00 86.56 89 ALA A CA 1
ATOM 691 C C . ALA A 1 89 ? 5.916 6.613 3.565 1.00 86.56 89 ALA A C 1
ATOM 693 O O . ALA A 1 89 ? 6.473 5.931 4.443 1.00 86.56 89 ALA A O 1
ATOM 694 N N . TRP A 1 90 ? 4.976 7.510 3.854 1.00 89.50 90 TRP A N 1
ATOM 695 C CA . TRP A 1 90 ? 4.350 7.679 5.161 1.00 89.50 90 TRP A CA 1
ATOM 696 C C . TRP A 1 90 ? 2.866 7.389 5.035 1.00 89.50 90 TRP A C 1
ATOM 698 O O . TRP A 1 90 ? 2.166 8.039 4.268 1.00 89.50 90 TRP A O 1
ATOM 708 N N . ILE A 1 91 ? 2.408 6.416 5.813 1.00 93.06 91 ILE A N 1
ATOM 709 C CA . ILE A 1 91 ? 1.008 6.014 5.881 1.00 93.06 91 ILE A CA 1
ATOM 710 C C . ILE A 1 91 ? 0.576 6.227 7.324 1.00 93.06 91 ILE A C 1
ATOM 712 O O . ILE A 1 91 ? 1.203 5.697 8.246 1.00 93.06 91 ILE A O 1
ATOM 716 N N . THR A 1 92 ? -0.442 7.056 7.521 1.00 94.50 92 THR A N 1
ATOM 717 C CA . THR A 1 92 ? -0.944 7.427 8.842 1.00 94.50 92 THR A CA 1
ATOM 718 C C . THR A 1 92 ? -2.450 7.255 8.891 1.00 94.50 92 THR A C 1
ATOM 720 O O . THR A 1 92 ? -3.158 7.612 7.957 1.00 94.50 92 THR A O 1
ATOM 723 N N . TYR A 1 93 ? -2.944 6.713 9.999 1.00 95.38 93 TYR A N 1
ATOM 724 C CA . TYR A 1 93 ? -4.371 6.644 10.270 1.00 95.38 93 TYR A CA 1
ATOM 725 C C . TYR A 1 93 ? -4.673 7.344 11.589 1.00 95.38 93 TYR A C 1
ATOM 727 O O . TYR A 1 93 ? -4.099 7.005 12.625 1.00 95.38 93 TYR A O 1
ATOM 735 N N . ASN A 1 94 ? -5.570 8.325 11.548 1.00 94.81 94 ASN A N 1
ATOM 736 C CA . ASN A 1 94 ? -6.094 8.982 12.737 1.00 94.81 94 ASN A CA 1
ATOM 737 C C . ASN A 1 94 ? -7.483 8.414 13.046 1.00 94.81 94 ASN A C 1
ATOM 739 O O . ASN A 1 94 ? -8.442 8.688 12.328 1.00 94.81 94 ASN A O 1
ATOM 743 N N . SER A 1 95 ? -7.597 7.638 14.126 1.00 93.25 95 SER A N 1
ATOM 744 C CA . SER A 1 95 ? -8.845 6.969 14.510 1.00 93.25 95 SER A CA 1
ATOM 745 C C . SER A 1 95 ? -9.938 7.922 15.000 1.00 93.25 95 SER A C 1
ATOM 747 O O . SER A 1 95 ? -11.114 7.590 14.870 1.00 93.25 95 SER A O 1
ATOM 749 N N . SER A 1 96 ? -9.589 9.104 15.521 1.00 93.44 96 SER A N 1
ATOM 750 C CA . SER A 1 96 ? -10.563 10.119 15.943 1.00 93.44 96 SER A CA 1
ATOM 751 C C . SER A 1 96 ? -11.229 10.799 14.751 1.00 93.44 96 SER A C 1
ATOM 753 O O . SER A 1 96 ? -12.420 11.086 14.797 1.00 93.44 96 SER A O 1
ATOM 755 N N . THR A 1 97 ? -10.470 11.053 13.681 1.00 96.00 97 THR A N 1
ATOM 756 C CA . THR A 1 97 ? -10.986 11.684 12.454 1.00 96.00 97 THR A CA 1
ATOM 757 C C . THR A 1 97 ? -11.314 10.684 11.350 1.00 96.00 97 THR A C 1
ATOM 759 O O . THR A 1 97 ? -11.782 11.094 10.291 1.00 96.00 97 THR A O 1
ATOM 762 N N . LYS A 1 98 ? -11.061 9.389 11.588 1.00 97.12 98 LYS A N 1
ATOM 763 C CA . LYS A 1 98 ? -11.218 8.297 10.618 1.00 97.12 98 LYS A CA 1
ATOM 764 C C . LYS A 1 98 ? -10.462 8.565 9.318 1.00 97.12 98 LYS A C 1
ATOM 766 O O . LYS A 1 98 ? -10.926 8.210 8.247 1.00 97.12 98 LYS A O 1
ATOM 771 N N . ASN A 1 99 ? -9.320 9.243 9.391 1.00 97.50 99 ASN A N 1
ATOM 772 C CA . ASN A 1 99 ? -8.607 9.700 8.203 1.00 97.50 99 ASN A CA 1
ATOM 773 C C . ASN A 1 99 ? -7.354 8.855 7.965 1.00 97.50 99 ASN A C 1
ATOM 775 O O . ASN A 1 99 ? -6.452 8.847 8.807 1.00 97.50 99 ASN A O 1
ATOM 779 N N . LEU A 1 100 ? -7.326 8.151 6.832 1.00 96.75 100 LEU A N 1
ATOM 780 C CA . LEU A 1 100 ? -6.165 7.448 6.301 1.00 96.75 100 LEU A CA 1
ATOM 781 C C . LEU A 1 100 ? -5.456 8.352 5.289 1.00 96.75 100 LEU A C 1
ATOM 783 O O . LEU A 1 100 ? -6.020 8.659 4.242 1.00 96.75 100 LEU A O 1
ATOM 787 N N . SER A 1 101 ? -4.216 8.730 5.585 1.00 95.31 101 SER A N 1
ATOM 788 C CA . SER A 1 101 ? -3.397 9.606 4.749 1.00 95.31 101 SER A CA 1
ATOM 789 C C . SER A 1 101 ? -2.125 8.912 4.288 1.00 95.31 101 SER A C 1
ATOM 791 O O . SER A 1 101 ? -1.470 8.195 5.049 1.00 95.31 101 SER A O 1
ATOM 793 N N . VAL A 1 102 ? -1.746 9.191 3.046 1.00 93.06 102 VAL A N 1
ATOM 794 C CA . VAL A 1 102 ? -0.539 8.688 2.397 1.00 93.06 102 VAL A CA 1
ATOM 795 C C . VAL A 1 102 ? 0.257 9.873 1.871 1.00 93.06 102 VAL A C 1
ATOM 797 O O . VAL A 1 102 ? -0.284 10.769 1.224 1.00 93.06 102 VAL A O 1
ATOM 800 N N . LEU A 1 103 ? 1.553 9.876 2.148 1.00 89.75 103 LEU A N 1
ATOM 801 C CA . LEU A 1 103 ? 2.527 10.769 1.539 1.00 89.75 103 LEU A CA 1
ATOM 802 C C . LEU A 1 103 ? 3.627 9.908 0.936 1.00 89.75 103 LEU A C 1
ATOM 804 O O . LEU A 1 103 ? 4.230 9.100 1.644 1.00 89.75 103 LEU A O 1
ATOM 808 N N . LEU A 1 104 ? 3.909 10.109 -0.342 1.00 86.81 104 LEU A N 1
ATOM 809 C CA . LEU A 1 104 ? 5.030 9.488 -1.029 1.00 86.81 104 LEU A CA 1
ATOM 810 C C . LEU A 1 104 ? 5.974 10.592 -1.508 1.00 86.81 104 LEU A C 1
ATOM 812 O O . LEU A 1 104 ? 5.523 11.587 -2.073 1.00 86.81 104 LEU A O 1
ATOM 816 N N . VAL A 1 105 ? 7.276 10.422 -1.294 1.00 83.31 105 VAL A N 1
ATOM 817 C CA . VAL A 1 105 ? 8.317 11.372 -1.714 1.00 83.31 105 VAL A CA 1
ATOM 818 C C . VAL A 1 105 ? 9.347 10.662 -2.587 1.00 83.31 105 VAL A C 1
ATOM 820 O O . VAL A 1 105 ? 9.893 9.631 -2.184 1.00 83.31 105 VAL A O 1
ATOM 823 N N . ASP A 1 106 ? 9.631 11.252 -3.749 1.00 76.12 106 ASP A N 1
ATOM 824 C CA . ASP A 1 106 ? 10.663 10.807 -4.689 1.00 76.12 106 ASP A CA 1
ATOM 825 C C . ASP A 1 106 ? 12.072 11.207 -4.217 1.00 76.12 106 ASP A C 1
ATOM 827 O O . ASP A 1 106 ? 12.307 12.348 -3.803 1.00 76.12 106 ASP A O 1
ATOM 831 N N . GLY A 1 107 ? 13.033 10.288 -4.326 1.00 64.06 107 GLY A N 1
ATOM 832 C CA . GLY A 1 107 ? 14.457 10.605 -4.252 1.00 64.06 107 GLY A CA 1
ATOM 833 C C . GLY A 1 107 ? 14.975 10.992 -2.866 1.00 64.06 107 GLY A C 1
ATOM 834 O O . GLY A 1 107 ? 15.526 12.080 -2.679 1.00 64.06 107 GLY A O 1
ATOM 835 N N . SER A 1 108 ? 14.901 10.073 -1.902 1.00 55.34 108 SER A N 1
ATOM 836 C CA . SER A 1 108 ? 15.731 10.174 -0.694 1.00 55.34 108 SER A CA 1
ATOM 837 C C . SER A 1 108 ? 17.195 9.902 -1.055 1.00 55.34 108 SER A C 1
ATOM 839 O O . SER A 1 108 ? 17.649 8.764 -0.966 1.00 55.34 108 SER A O 1
ATOM 841 N N . SER A 1 109 ? 17.954 10.924 -1.456 1.00 48.88 109 SER A N 1
ATOM 842 C CA . SER A 1 109 ? 19.395 10.760 -1.647 1.00 48.88 109 SER A CA 1
ATOM 843 C C . SER A 1 109 ? 20.066 10.426 -0.308 1.00 48.88 109 SER A C 1
ATOM 845 O O . SER A 1 109 ? 19.905 11.125 0.690 1.00 48.88 109 SER A O 1
ATOM 847 N N . SER A 1 110 ? 20.840 9.342 -0.277 1.00 47.50 110 SER A N 1
ATOM 848 C CA . SER A 1 110 ? 21.892 9.146 0.728 1.00 47.50 110 SER A CA 1
ATOM 849 C C . SER A 1 110 ? 23.086 10.077 0.490 1.00 47.50 110 SER A C 1
ATOM 851 O O . SER A 1 110 ? 23.947 10.197 1.355 1.00 47.50 110 SER A O 1
ATOM 853 N N . ASP A 1 111 ? 23.136 10.731 -0.674 1.00 43.94 111 ASP A N 1
ATOM 854 C CA . ASP A 1 111 ? 24.174 11.680 -1.051 1.00 43.94 111 ASP A CA 1
ATOM 855 C C . ASP A 1 111 ? 23.681 13.118 -0.831 1.00 43.94 111 ASP A C 1
ATOM 857 O O . ASP A 1 111 ? 22.746 13.607 -1.474 1.00 43.94 111 ASP A O 1
ATOM 861 N N . SER A 1 112 ? 24.278 13.777 0.156 1.00 44.62 112 SER A N 1
ATOM 862 C CA . SER A 1 112 ? 23.985 15.139 0.597 1.00 44.62 112 SER A CA 1
ATOM 863 C C . SER A 1 112 ? 24.770 16.184 -0.208 1.00 44.62 112 SER A C 1
ATOM 865 O O . SER A 1 112 ? 25.296 17.135 0.370 1.00 44.62 112 SER A O 1
ATOM 867 N N . THR A 1 113 ? 24.908 15.992 -1.521 1.00 42.88 113 THR A N 1
ATOM 868 C CA . THR A 1 113 ? 25.645 16.909 -2.410 1.00 42.88 113 THR A CA 1
ATOM 869 C C . THR A 1 113 ? 24.754 17.801 -3.273 1.00 42.88 113 THR A C 1
ATOM 871 O O . THR A 1 113 ? 25.251 18.797 -3.795 1.00 42.88 113 THR A O 1
ATOM 874 N N . ASP A 1 114 ? 23.441 17.553 -3.347 1.00 42.28 114 ASP A N 1
ATOM 875 C CA . ASP A 1 114 ? 22.507 18.510 -3.955 1.00 42.28 114 ASP A CA 1
ATOM 876 C C . ASP A 1 114 ? 22.198 19.643 -2.963 1.00 42.28 114 ASP A C 1
ATOM 878 O O . ASP A 1 114 ? 21.302 19.581 -2.113 1.00 42.28 114 ASP A O 1
ATOM 882 N N . SER A 1 115 ? 22.995 20.705 -3.063 1.00 39.78 115 SER A N 1
ATOM 883 C CA . SER A 1 115 ? 22.705 22.011 -2.487 1.00 39.78 115 SER A CA 1
ATOM 884 C C . SER A 1 115 ? 21.337 22.498 -2.985 1.00 39.78 115 SER A C 1
ATOM 886 O O . SER A 1 115 ? 21.191 22.813 -4.162 1.00 39.78 115 SER A O 1
ATOM 888 N N . TYR A 1 116 ? 20.374 22.600 -2.061 1.00 37.28 116 TYR A N 1
ATOM 889 C CA . TYR A 1 116 ? 18.972 23.005 -2.257 1.00 37.28 116 TYR A CA 1
ATOM 890 C C . TYR A 1 116 ? 18.058 21.959 -2.941 1.00 37.28 116 TYR A C 1
ATOM 892 O O . TYR A 1 116 ? 18.036 21.854 -4.165 1.00 37.28 116 TYR A O 1
ATOM 900 N N . PRO A 1 117 ? 17.202 21.227 -2.192 1.00 43.97 117 PRO A N 1
ATOM 901 C CA . PRO A 1 117 ? 16.225 20.320 -2.783 1.00 43.97 117 PRO A CA 1
ATOM 902 C C . PRO A 1 117 ? 15.015 21.120 -3.291 1.00 43.97 117 PRO A C 1
ATOM 904 O O . PRO A 1 117 ? 13.974 21.165 -2.642 1.00 43.97 117 PRO A O 1
ATOM 907 N N . THR A 1 118 ? 15.129 21.768 -4.451 1.00 43.47 118 THR A N 1
ATOM 908 C CA . THR A 1 118 ? 13.989 22.443 -5.106 1.00 43.47 118 THR A CA 1
ATOM 909 C C . THR A 1 118 ? 13.032 21.473 -5.807 1.00 43.47 118 THR A C 1
ATOM 911 O O . THR A 1 118 ? 11.976 21.894 -6.264 1.00 43.47 118 THR A O 1
ATOM 914 N N . ASN A 1 119 ? 13.370 20.176 -5.872 1.00 48.25 119 ASN A N 1
ATOM 915 C CA . ASN A 1 119 ? 12.727 19.205 -6.769 1.00 48.25 119 ASN A CA 1
ATOM 916 C C . ASN A 1 119 ? 12.262 17.919 -6.050 1.00 48.25 119 ASN A C 1
ATOM 918 O O . ASN A 1 119 ? 12.268 16.846 -6.652 1.00 48.25 119 ASN A O 1
ATOM 922 N N . LYS A 1 120 ? 11.912 17.974 -4.756 1.00 54.66 120 LYS A N 1
ATOM 923 C CA . LYS A 1 120 ? 11.252 16.829 -4.103 1.00 54.66 120 LYS A CA 1
ATOM 924 C C . LYS A 1 120 ? 9.813 16.754 -4.601 1.00 54.66 120 LYS A C 1
ATOM 926 O O . LYS A 1 120 ? 8.932 17.404 -4.043 1.00 54.66 120 LYS A O 1
ATOM 931 N N . ASN A 1 121 ? 9.595 15.981 -5.659 1.00 75.88 121 ASN A N 1
ATOM 932 C CA . ASN A 1 121 ? 8.253 15.641 -6.100 1.00 75.88 121 ASN A CA 1
ATOM 933 C C . ASN A 1 121 ? 7.631 14.734 -5.036 1.00 75.88 121 ASN A C 1
ATOM 935 O O . ASN A 1 121 ? 8.181 13.686 -4.695 1.00 75.88 121 ASN A O 1
ATOM 939 N N . PHE A 1 122 ? 6.504 15.165 -4.486 1.00 82.19 122 PHE A N 1
ATOM 940 C CA . PHE A 1 122 ? 5.710 14.375 -3.562 1.00 82.19 122 PHE A CA 1
ATOM 941 C C . PHE A 1 122 ? 4.302 14.217 -4.122 1.00 82.19 122 PHE A C 1
ATOM 943 O O . PHE A 1 122 ? 3.829 15.068 -4.871 1.00 82.19 122 PHE A O 1
ATOM 950 N N . SER A 1 123 ? 3.652 13.123 -3.755 1.00 88.19 123 SER A N 1
ATOM 951 C CA . SER A 1 123 ? 2.245 12.863 -4.043 1.00 88.19 123 SER A CA 1
ATOM 952 C C . SER A 1 123 ? 1.555 12.503 -2.734 1.00 88.19 123 SER A C 1
ATOM 954 O O . SER A 1 123 ? 2.178 11.912 -1.840 1.00 88.19 123 SER A O 1
ATOM 956 N N . SER A 1 124 ? 0.302 12.926 -2.572 1.00 91.69 124 SER A N 1
ATOM 957 C CA . SER A 1 124 ? -0.435 12.675 -1.336 1.00 91.69 124 SER A CA 1
ATOM 958 C C . SER A 1 124 ? -1.917 12.446 -1.581 1.00 91.69 124 SER A C 1
ATOM 960 O O . SER A 1 124 ? -2.575 13.218 -2.273 1.00 91.69 124 SER A O 1
ATOM 962 N N . VAL A 1 125 ? -2.450 11.410 -0.935 1.00 95.50 125 VAL A N 1
ATOM 963 C CA . VAL A 1 125 ? -3.887 11.130 -0.867 1.00 95.50 125 VAL A CA 1
ATOM 964 C C . VAL A 1 125 ? -4.333 11.024 0.578 1.00 95.50 125 VAL A C 1
ATOM 966 O O . VAL A 1 125 ? -3.564 10.643 1.460 1.00 95.50 125 VAL A O 1
ATOM 969 N N . SER A 1 126 ? -5.600 11.342 0.817 1.00 96.94 126 SER A N 1
ATOM 970 C CA . SER A 1 126 ? -6.254 11.067 2.090 1.00 96.94 126 SER A CA 1
ATOM 971 C C . SER A 1 126 ? -7.688 10.624 1.855 1.00 96.94 126 SER A C 1
ATOM 973 O O . SER A 1 126 ? -8.328 11.084 0.907 1.00 96.94 126 SER A O 1
ATOM 975 N N . TYR A 1 127 ? -8.185 9.737 2.709 1.00 98.06 127 TYR A N 1
ATOM 976 C CA . TYR A 1 127 ? -9.536 9.208 2.624 1.00 98.06 127 TYR A CA 1
ATOM 977 C C . TYR A 1 127 ? -10.134 9.062 4.021 1.00 98.06 127 TYR A C 1
ATOM 979 O O . TYR A 1 127 ? -9.500 8.522 4.930 1.00 98.06 127 TYR A O 1
ATOM 987 N N . VAL A 1 128 ? -11.362 9.554 4.193 1.00 98.12 128 VAL A N 1
ATOM 988 C CA . VAL A 1 128 ? -12.111 9.376 5.439 1.00 98.12 128 VAL A CA 1
ATOM 989 C C . VAL A 1 128 ? -12.804 8.018 5.381 1.00 98.12 128 VAL A C 1
ATOM 991 O O . VAL A 1 128 ? -13.759 7.839 4.631 1.00 98.12 128 VAL A O 1
ATOM 994 N N . VAL A 1 129 ? -12.303 7.065 6.160 1.00 95.94 129 VAL A N 1
ATOM 995 C CA . VAL A 1 129 ? -12.783 5.686 6.237 1.00 95.94 129 VAL A CA 1
ATOM 996 C C . VAL A 1 129 ? -12.702 5.171 7.667 1.00 95.94 129 VAL A C 1
ATOM 998 O O . VAL A 1 129 ? -11.655 5.237 8.314 1.00 95.94 129 VAL A O 1
ATOM 1001 N N . ASP A 1 130 ? -13.804 4.614 8.165 1.00 95.75 130 ASP A N 1
ATOM 1002 C CA . ASP A 1 130 ? -13.782 3.884 9.424 1.00 95.75 130 ASP A CA 1
ATOM 1003 C C . ASP A 1 130 ? -13.277 2.458 9.188 1.00 95.75 130 ASP A C 1
ATOM 1005 O O . ASP A 1 130 ? -13.995 1.598 8.680 1.00 95.75 130 ASP A O 1
ATOM 1009 N N . LEU A 1 131 ? -12.024 2.190 9.574 1.00 93.75 131 LEU A N 1
ATOM 1010 C CA . LEU A 1 131 ? -11.428 0.861 9.392 1.00 93.75 131 LEU A CA 1
ATOM 1011 C C . LEU A 1 131 ? -12.246 -0.250 10.077 1.00 93.75 131 LEU A C 1
ATOM 1013 O O . LEU A 1 131 ? -12.207 -1.384 9.610 1.00 93.75 131 LEU A O 1
ATOM 1017 N N . SER A 1 132 ? -13.000 0.059 11.143 1.00 92.44 132 SER A N 1
ATOM 1018 C CA . SER A 1 132 ? -13.807 -0.934 11.871 1.00 92.44 132 SER A CA 1
ATOM 1019 C C . SER A 1 132 ? -15.040 -1.423 11.104 1.00 92.44 132 SER A C 1
ATOM 1021 O O . SER A 1 132 ? -15.578 -2.480 11.425 1.00 92.44 132 SER A O 1
ATOM 1023 N N . GLU A 1 133 ? -15.464 -0.702 10.062 1.00 94.25 133 GLU A N 1
ATOM 1024 C CA . GLU A 1 133 ? -16.562 -1.122 9.183 1.00 94.25 133 GLU A CA 1
ATOM 1025 C C . GLU A 1 133 ? -16.110 -2.145 8.129 1.00 94.25 133 GLU A C 1
ATOM 1027 O O . GLU A 1 133 ? -16.930 -2.864 7.555 1.00 94.25 133 GLU A O 1
ATOM 1032 N N . HIS A 1 134 ? -14.803 -2.227 7.866 1.00 91.44 134 HIS A N 1
ATOM 1033 C CA . HIS A 1 134 ? -14.241 -3.038 6.782 1.00 91.44 134 HIS A CA 1
ATOM 1034 C C . HIS A 1 134 ? -13.303 -4.141 7.262 1.00 91.44 134 HIS A C 1
ATOM 1036 O O . HIS A 1 134 ? -13.133 -5.143 6.563 1.00 91.44 134 HIS A O 1
ATOM 1042 N N . LEU A 1 135 ? -12.690 -3.964 8.431 1.00 90.44 135 LEU A N 1
ATOM 1043 C CA . LEU A 1 135 ? -11.712 -4.874 9.002 1.00 90.44 135 LEU A CA 1
ATOM 1044 C C . LEU A 1 135 ? -12.186 -5.382 10.370 1.00 90.44 135 LEU A C 1
ATOM 1046 O O . LEU A 1 135 ? -12.815 -4.642 11.126 1.00 90.44 135 LEU A O 1
ATOM 1050 N N . PRO A 1 136 ? -11.870 -6.638 10.721 1.00 89.75 136 PRO A N 1
ATOM 1051 C CA . PRO A 1 136 ? -12.109 -7.145 12.066 1.00 89.75 136 PRO A CA 1
ATOM 1052 C C . PRO A 1 136 ? -11.143 -6.519 13.077 1.00 89.75 136 PRO A C 1
ATOM 1054 O O . PRO A 1 136 ? -10.163 -5.872 12.717 1.00 89.75 136 PRO A O 1
ATOM 1057 N N . GLU A 1 137 ? -11.380 -6.798 14.358 1.00 88.38 137 GLU A N 1
ATOM 1058 C CA . GLU A 1 137 ? -10.535 -6.336 15.467 1.00 88.38 137 GLU A CA 1
ATOM 1059 C C . GLU A 1 137 ? -9.057 -6.747 15.316 1.00 88.38 137 GLU A C 1
ATOM 1061 O O . GLU A 1 137 ? -8.157 -5.971 15.634 1.00 88.38 137 GLU A O 1
ATOM 1066 N N . TRP A 1 138 ? -8.797 -7.949 14.789 1.00 87.62 138 TRP A N 1
ATOM 1067 C CA . TRP A 1 138 ? -7.450 -8.497 14.625 1.00 87.62 138 TRP A CA 1
ATOM 1068 C C . TRP A 1 138 ? -7.053 -8.568 13.152 1.00 87.62 138 TRP A C 1
ATOM 1070 O O . TRP A 1 138 ? -7.633 -9.329 12.377 1.00 87.62 138 TRP A O 1
ATOM 1080 N N . VAL A 1 139 ? -6.013 -7.821 12.780 1.00 87.19 139 VAL A N 1
ATOM 1081 C CA . VAL A 1 139 ? -5.525 -7.718 11.397 1.00 87.19 139 VAL A CA 1
ATOM 1082 C C . VAL A 1 139 ? -4.035 -8.015 11.282 1.00 87.19 139 VAL A C 1
ATOM 1084 O O . VAL A 1 139 ? -3.256 -7.790 12.207 1.00 87.19 139 VAL A O 1
ATOM 1087 N N . SER A 1 140 ? -3.637 -8.505 10.114 1.00 85.81 140 SER A N 1
ATOM 1088 C CA . SER A 1 140 ? -2.248 -8.590 9.675 1.00 85.81 140 SER A CA 1
ATOM 1089 C C . SER A 1 140 ? -1.885 -7.374 8.832 1.00 85.81 140 SER A C 1
ATOM 1091 O O . SER A 1 140 ? -2.668 -6.946 7.984 1.00 85.81 140 SER A O 1
ATOM 1093 N N . PHE A 1 141 ? -0.665 -6.880 9.027 1.00 85.38 141 PHE A N 1
ATOM 1094 C CA . PHE A 1 141 ? -0.019 -5.929 8.130 1.00 85.38 141 PHE A CA 1
ATOM 1095 C C . PHE A 1 141 ? 0.948 -6.686 7.235 1.00 85.38 141 PHE A C 1
ATOM 1097 O O . PHE A 1 141 ? 1.670 -7.570 7.705 1.00 85.38 141 PHE A O 1
ATOM 1104 N N . GLY A 1 142 ? 0.983 -6.329 5.962 1.00 84.81 142 GLY A N 1
ATOM 1105 C CA . GLY A 1 142 ? 1.883 -6.961 5.019 1.00 84.81 142 GLY A CA 1
ATOM 1106 C C . GLY A 1 142 ? 2.148 -6.094 3.810 1.00 84.81 142 GLY A C 1
ATOM 1107 O O . GLY A 1 142 ? 1.479 -5.093 3.566 1.00 84.81 142 GLY A O 1
ATOM 1108 N N . PHE A 1 143 ? 3.147 -6.516 3.054 1.00 86.81 143 PHE A N 1
ATOM 1109 C CA . PHE A 1 143 ? 3.476 -5.940 1.767 1.00 86.81 143 PHE A CA 1
ATOM 1110 C C . PHE A 1 143 ? 3.202 -6.963 0.692 1.00 86.81 143 PHE A C 1
ATOM 1112 O O . PHE A 1 143 ? 3.445 -8.157 0.885 1.00 86.81 143 PHE A O 1
ATOM 1119 N N . SER A 1 144 ? 2.724 -6.481 -0.440 1.00 86.44 144 SER A N 1
ATOM 1120 C CA . SER A 1 144 ? 2.648 -7.268 -1.653 1.00 86.44 144 SER A CA 1
ATOM 1121 C C . SER A 1 144 ? 3.249 -6.469 -2.798 1.00 86.44 144 SER A C 1
ATOM 1123 O O . SER A 1 144 ? 3.259 -5.240 -2.790 1.00 86.44 144 SER A O 1
ATOM 1125 N N . GLY A 1 145 ? 3.783 -7.183 -3.772 1.00 84.12 145 GLY A N 1
ATOM 1126 C CA . GLY A 1 145 ? 4.321 -6.624 -4.997 1.00 84.12 145 GLY A CA 1
ATOM 1127 C C . GLY A 1 145 ? 4.134 -7.649 -6.092 1.00 84.12 145 GLY A C 1
ATOM 1128 O O . GLY A 1 145 ? 4.268 -8.854 -5.854 1.00 84.12 145 GLY A O 1
ATOM 1129 N N . SER A 1 146 ? 3.788 -7.195 -7.286 1.00 84.25 146 SER A N 1
ATOM 1130 C CA . SER A 1 146 ? 3.615 -8.112 -8.400 1.00 84.25 146 SER A CA 1
ATOM 1131 C C . SER A 1 146 ? 3.977 -7.470 -9.710 1.00 84.25 146 SER A C 1
ATOM 1133 O O . SER A 1 146 ? 3.738 -6.292 -9.915 1.00 84.25 146 SER A O 1
ATOM 1135 N N . THR A 1 147 ? 4.482 -8.291 -10.617 1.00 80.94 147 THR A N 1
ATOM 1136 C CA . THR A 1 147 ? 4.808 -7.880 -11.975 1.00 80.94 147 THR A CA 1
ATOM 1137 C C . THR A 1 147 ? 3.869 -8.567 -12.960 1.00 80.94 147 THR A C 1
ATOM 1139 O O . THR A 1 147 ? 3.189 -9.545 -12.622 1.00 80.94 147 THR A O 1
ATOM 1142 N N . GLY A 1 148 ? 3.795 -8.026 -14.174 1.00 81.38 148 GLY A N 1
ATOM 1143 C CA . GLY A 1 148 ? 2.973 -8.555 -15.257 1.00 81.38 148 GLY A CA 1
ATOM 1144 C C . GLY A 1 148 ? 3.815 -8.855 -16.492 1.00 81.38 148 GLY A C 1
ATOM 1145 O O . GLY A 1 148 ? 4.902 -9.419 -16.407 1.00 81.38 148 GLY A O 1
ATOM 1146 N N . THR A 1 149 ? 3.313 -8.462 -17.664 1.00 82.06 149 THR A N 1
ATOM 1147 C CA . THR A 1 149 ? 4.081 -8.520 -18.921 1.00 82.06 149 THR A CA 1
ATOM 1148 C C . THR A 1 149 ? 5.315 -7.615 -18.890 1.00 82.06 149 THR A C 1
ATOM 1150 O O . THR A 1 149 ? 6.322 -7.930 -19.521 1.00 82.06 149 THR A O 1
ATOM 1153 N N . TYR A 1 150 ? 5.235 -6.501 -18.161 1.00 78.38 150 TYR A N 1
ATOM 1154 C CA . TYR A 1 150 ? 6.361 -5.617 -17.879 1.00 78.38 150 TYR A CA 1
ATOM 1155 C C . TYR A 1 150 ? 7.007 -6.000 -16.544 1.00 78.38 150 TYR A C 1
ATOM 1157 O O . TYR A 1 150 ? 6.328 -6.471 -15.627 1.00 78.38 150 TYR A O 1
ATOM 1165 N N . PHE A 1 151 ? 8.328 -5.828 -16.472 1.00 72.69 151 PHE A N 1
ATOM 1166 C CA . PHE A 1 151 ? 9.156 -6.291 -15.364 1.00 72.69 151 PHE A CA 1
ATOM 1167 C C . PHE A 1 151 ? 9.716 -5.135 -14.560 1.00 72.69 151 PHE A C 1
ATOM 1169 O O . PHE A 1 151 ? 10.045 -4.081 -15.098 1.00 72.69 151 PHE A O 1
ATOM 1176 N N . GLU A 1 152 ? 9.890 -5.405 -13.277 1.00 75.06 152 GLU A N 1
ATOM 1177 C CA . GLU A 1 152 ? 10.256 -4.423 -12.279 1.00 75.06 152 GLU A CA 1
ATOM 1178 C C . GLU A 1 152 ? 10.658 -5.138 -10.982 1.00 75.06 152 GLU A C 1
ATOM 1180 O O . GLU A 1 152 ? 10.278 -6.289 -10.747 1.00 75.06 152 GLU A O 1
ATOM 1185 N N . ILE A 1 153 ? 11.451 -4.470 -10.147 1.00 78.00 153 ILE A N 1
ATOM 1186 C CA . ILE A 1 153 ? 11.863 -4.995 -8.843 1.00 78.00 153 ILE A CA 1
ATOM 1187 C C . ILE A 1 153 ? 11.060 -4.267 -7.764 1.00 78.00 153 ILE A C 1
ATOM 1189 O O . ILE A 1 153 ? 11.048 -3.036 -7.718 1.00 78.00 153 ILE A O 1
ATOM 1193 N N . ASN A 1 154 ? 10.389 -5.053 -6.920 1.00 77.69 154 ASN A N 1
ATOM 1194 C CA . ASN A 1 154 ? 9.694 -4.606 -5.718 1.00 77.69 154 ASN A CA 1
ATOM 1195 C C . ASN A 1 154 ? 10.569 -4.930 -4.503 1.00 77.69 154 ASN A C 1
ATOM 1197 O O . ASN A 1 154 ? 10.601 -6.079 -4.060 1.00 77.69 154 ASN A O 1
ATOM 1201 N N . GLU A 1 155 ? 11.280 -3.945 -3.966 1.00 80.81 155 GLU A N 1
ATOM 1202 C CA . GLU A 1 155 ? 12.146 -4.122 -2.802 1.00 80.81 155 GLU A CA 1
ATOM 1203 C C . GLU A 1 155 ? 11.778 -3.134 -1.688 1.00 80.81 155 GLU A C 1
ATOM 1205 O O . GLU A 1 155 ? 11.488 -1.963 -1.915 1.00 80.81 155 GLU A O 1
ATOM 1210 N N . ILE A 1 156 ? 11.787 -3.615 -0.446 1.00 83.69 156 ILE A N 1
ATOM 1211 C CA . ILE A 1 156 ? 11.593 -2.788 0.746 1.00 83.69 156 ILE A CA 1
ATOM 1212 C C . ILE A 1 156 ? 12.919 -2.747 1.484 1.00 83.69 156 ILE A C 1
ATOM 1214 O O . ILE A 1 156 ? 13.357 -3.756 2.033 1.00 83.69 156 ILE A O 1
ATOM 1218 N N . THR A 1 157 ? 13.550 -1.577 1.519 1.00 81.75 157 THR A N 1
ATOM 1219 C CA . THR A 1 157 ? 14.887 -1.420 2.107 1.00 81.75 157 THR A CA 1
ATOM 1220 C C . THR A 1 157 ? 14.831 -1.104 3.599 1.00 81.75 157 THR A C 1
ATOM 1222 O O . THR A 1 157 ? 15.766 -1.399 4.340 1.00 81.75 157 THR A O 1
ATOM 1225 N N . SER A 1 158 ? 13.724 -0.538 4.086 1.00 83.56 158 SER A N 1
ATOM 1226 C CA . SER A 1 158 ? 13.448 -0.416 5.523 1.00 83.56 158 SER A CA 1
ATOM 1227 C C . SER A 1 158 ? 11.966 -0.188 5.788 1.00 83.56 158 SER A C 1
ATOM 1229 O O . SER A 1 158 ? 11.237 0.329 4.943 1.00 83.56 158 SER A O 1
ATOM 1231 N N . TRP A 1 159 ? 11.507 -0.544 6.985 1.00 84.69 159 TRP A N 1
ATOM 1232 C CA . TRP A 1 159 ? 10.144 -0.263 7.414 1.00 84.69 159 TRP A CA 1
ATOM 1233 C C . TRP A 1 159 ? 10.065 -0.026 8.923 1.00 84.69 159 TRP A C 1
ATOM 1235 O O . TRP A 1 159 ? 10.884 -0.514 9.699 1.00 84.69 159 TRP A O 1
ATOM 1245 N N . TYR A 1 160 ? 9.065 0.747 9.328 1.00 86.44 160 TYR A N 1
ATOM 1246 C CA . TYR A 1 160 ? 8.743 1.065 10.710 1.00 86.44 160 TYR A CA 1
ATOM 1247 C C . TYR A 1 160 ? 7.235 1.225 10.840 1.00 86.44 160 TYR A C 1
ATOM 1249 O O . TYR A 1 160 ? 6.630 1.999 10.085 1.00 86.44 160 TYR A O 1
ATOM 1257 N N . PHE A 1 161 ? 6.670 0.549 11.833 1.00 86.88 161 PHE A N 1
ATOM 1258 C CA . PHE A 1 161 ? 5.256 0.565 12.165 1.00 86.88 161 PHE A CA 1
ATOM 1259 C C . PHE A 1 161 ? 5.069 0.898 13.647 1.00 86.88 161 PHE A C 1
ATOM 1261 O O . PHE A 1 161 ? 5.815 0.414 14.498 1.00 86.88 161 PHE A O 1
ATOM 1268 N N . ALA A 1 162 ? 4.057 1.710 13.942 1.00 88.12 162 ALA A N 1
ATOM 1269 C CA . ALA A 1 162 ? 3.627 2.025 15.294 1.00 88.12 162 ALA A CA 1
ATOM 1270 C C . ALA A 1 162 ? 2.110 2.213 15.319 1.00 88.12 162 ALA A C 1
ATOM 1272 O O . ALA A 1 162 ? 1.536 2.783 14.393 1.00 88.12 162 ALA A O 1
ATOM 1273 N N . SER A 1 163 ? 1.482 1.751 16.396 1.00 88.31 163 SER A N 1
ATOM 1274 C CA . SER A 1 163 ? 0.053 1.906 16.652 1.00 88.31 163 SER A CA 1
ATOM 1275 C C . SER A 1 163 ? -0.175 2.086 18.151 1.00 88.31 163 SER A C 1
ATOM 1277 O O . SER A 1 163 ? 0.580 1.546 18.962 1.00 88.31 163 SER A O 1
ATOM 1279 N N . SER A 1 164 ? -1.201 2.849 18.518 1.00 88.19 164 SER A N 1
ATOM 1280 C CA . SER A 1 164 ? -1.645 3.024 19.898 1.00 88.19 164 SER A CA 1
ATOM 1281 C C . SER A 1 164 ? -3.158 2.849 19.980 1.00 88.19 164 SER A C 1
ATOM 1283 O O . SER A 1 164 ? -3.909 3.370 19.156 1.00 88.19 164 SER A O 1
ATOM 1285 N N . LEU A 1 165 ? -3.607 2.099 20.985 1.00 84.56 165 LEU A N 1
ATOM 1286 C CA . LEU A 1 165 ? -5.022 1.918 21.278 1.00 84.56 165 LEU A CA 1
ATOM 1287 C C . LEU A 1 165 ? -5.395 2.818 22.455 1.00 84.56 165 LEU A C 1
ATOM 1289 O O . LEU A 1 165 ? -4.802 2.715 23.527 1.00 84.56 165 LEU A O 1
ATOM 1293 N N . GLN A 1 166 ? -6.372 3.700 22.255 1.00 75.62 166 GLN A N 1
ATOM 1294 C CA . GLN A 1 166 ? -6.976 4.455 23.349 1.00 75.62 166 GLN A CA 1
ATOM 1295 C C . GLN A 1 166 ? -8.131 3.630 23.910 1.00 75.62 166 GLN A C 1
ATOM 1297 O O . GLN A 1 166 ? -9.197 3.562 23.303 1.00 75.62 166 GLN A O 1
ATOM 1302 N N . ILE A 1 167 ? -7.903 2.973 25.045 1.00 74.00 167 ILE A N 1
ATOM 1303 C CA . ILE A 1 167 ? -8.967 2.335 25.821 1.00 74.00 167 ILE A CA 1
ATOM 1304 C C . ILE A 1 167 ? -9.481 3.410 26.786 1.00 74.00 167 ILE A C 1
ATOM 1306 O O . ILE A 1 167 ? -8.680 3.899 27.584 1.00 74.00 167 ILE A O 1
ATOM 1310 N N . PRO A 1 168 ? -10.755 3.838 26.702 1.00 70.75 168 PRO A N 1
ATOM 1311 C CA . PRO A 1 168 ? -11.323 4.733 27.701 1.00 70.75 168 PRO A CA 1
ATOM 1312 C C . PRO A 1 168 ? -11.198 4.098 29.085 1.00 70.75 168 PRO A C 1
ATOM 1314 O O . PRO A 1 168 ? -11.459 2.900 29.226 1.00 70.75 168 PRO A O 1
ATOM 1317 N N . ASP A 1 169 ? -10.818 4.886 30.091 1.00 76.56 169 ASP A N 1
ATOM 1318 C CA . ASP A 1 169 ? -10.817 4.401 31.469 1.00 76.56 169 ASP A CA 1
ATOM 1319 C C . ASP A 1 169 ? -12.209 3.850 31.813 1.00 76.56 169 ASP A C 1
ATOM 1321 O O . ASP A 1 169 ? -13.224 4.441 31.408 1.00 76.56 169 ASP A O 1
ATOM 1325 N N . PRO A 1 170 ? -12.292 2.715 32.532 1.00 74.81 170 PRO A N 1
ATOM 1326 C CA . PRO A 1 170 ? -13.573 2.224 33.001 1.00 74.81 170 PRO A CA 1
ATOM 1327 C C . PRO A 1 170 ? -14.277 3.338 33.792 1.00 74.81 170 PRO A C 1
ATOM 1329 O O . PRO A 1 170 ? -13.610 4.108 34.494 1.00 74.81 170 PRO A O 1
ATOM 1332 N N . PRO A 1 171 ? -15.616 3.453 33.685 1.00 76.31 171 PRO A N 1
ATOM 1333 C CA . PRO A 1 171 ? -16.372 4.403 34.488 1.00 76.31 171 PRO A CA 1
ATOM 1334 C C . PRO A 1 171 ? -15.966 4.262 35.959 1.00 76.31 171 PRO A C 1
ATOM 1336 O O . PRO A 1 171 ? -15.761 3.127 36.398 1.00 76.31 171 PRO A O 1
ATOM 1339 N N . PRO A 1 172 ? -15.846 5.363 36.723 1.00 67.44 172 PRO A N 1
ATOM 1340 C CA . PRO A 1 172 ? -15.471 5.281 38.126 1.00 67.44 172 PRO A CA 1
ATOM 1341 C C . PRO A 1 172 ? -16.405 4.297 38.827 1.00 67.44 172 PRO A C 1
ATOM 1343 O O . PRO A 1 172 ? -17.624 4.496 38.842 1.00 67.44 172 PRO A O 1
ATOM 1346 N N . GLU A 1 173 ? -15.830 3.213 39.352 1.00 60.94 173 GLU A N 1
ATOM 1347 C CA . GLU A 1 173 ? -16.575 2.207 40.093 1.00 60.94 173 GLU A CA 1
ATOM 1348 C C . GLU A 1 173 ? -17.327 2.920 41.217 1.00 60.94 173 GLU A C 1
ATOM 1350 O O . GLU A 1 173 ? -16.741 3.465 42.155 1.00 60.94 173 GLU A O 1
ATOM 1355 N N . THR A 1 174 ? -18.656 2.963 41.108 1.00 49.38 174 THR A N 1
ATOM 1356 C CA . THR A 1 174 ? -19.485 3.346 42.242 1.00 49.38 174 THR A CA 1
ATOM 1357 C C . THR A 1 174 ? -19.312 2.232 43.259 1.00 49.38 174 THR A C 1
ATOM 1359 O O . THR A 1 174 ? -19.781 1.120 43.040 1.00 49.38 174 THR A O 1
ATOM 1362 N N . SER A 1 175 ? -18.572 2.542 44.323 1.00 50.28 175 SER A N 1
ATOM 1363 C CA . SER A 1 175 ? -18.298 1.691 45.477 1.00 50.28 175 SER A CA 1
ATOM 1364 C C . SER A 1 175 ? -19.583 1.062 46.028 1.00 50.28 175 SER A C 1
ATOM 1366 O O . SER A 1 175 ? -20.264 1.611 46.892 1.00 50.28 175 SER A O 1
ATOM 1368 N N . ALA A 1 176 ? -19.919 -0.109 45.506 1.00 52.50 176 ALA A N 1
ATOM 1369 C CA . ALA A 1 176 ? -20.738 -1.106 46.157 1.00 52.50 176 ALA A CA 1
ATOM 1370 C C . ALA A 1 176 ? -19.927 -2.395 46.054 1.00 52.50 176 ALA A C 1
ATOM 1372 O O . ALA A 1 176 ? -19.812 -2.989 44.984 1.00 52.50 176 ALA A O 1
ATOM 1373 N N . ALA A 1 177 ? -19.276 -2.753 47.162 1.00 49.34 177 ALA A N 1
ATOM 1374 C CA . ALA A 1 177 ? -18.450 -3.946 47.257 1.00 49.34 177 ALA A CA 1
ATOM 1375 C C . ALA A 1 177 ? -19.223 -5.178 46.738 1.00 49.34 177 ALA A C 1
ATOM 1377 O O . ALA A 1 177 ? -20.371 -5.382 47.151 1.00 49.34 177 ALA A O 1
ATOM 1378 N N . PRO A 1 178 ? -18.631 -6.012 45.865 1.00 57.31 178 PRO A N 1
ATOM 1379 C CA . PRO A 1 178 ? -19.225 -7.292 45.511 1.00 57.31 178 PRO A CA 1
ATOM 1380 C C . PRO A 1 178 ? -19.286 -8.191 46.757 1.00 57.31 178 PRO A C 1
ATOM 1382 O O . PRO A 1 178 ? -18.386 -8.115 47.600 1.00 57.31 178 PRO A O 1
ATOM 1385 N N . PRO A 1 179 ? -20.298 -9.066 46.896 1.00 48.09 179 PRO A N 1
ATOM 1386 C CA 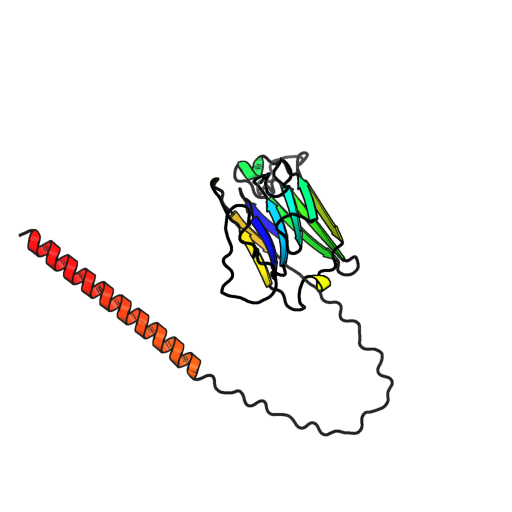. PRO A 1 179 ? -20.234 -10.129 47.886 1.00 48.09 179 PRO A CA 1
ATOM 1387 C C . PRO A 1 179 ? -19.018 -11.009 47.577 1.00 48.09 179 PRO A C 1
ATOM 1389 O O . PRO A 1 179 ? -18.774 -11.358 46.422 1.00 48.09 179 PRO A O 1
ATOM 1392 N N . ASP A 1 180 ? -18.260 -11.324 48.622 1.00 48.66 180 ASP A N 1
ATOM 1393 C CA . ASP A 1 180 ? -17.086 -12.193 48.617 1.00 48.66 180 ASP A CA 1
ATOM 1394 C C . ASP A 1 180 ? -17.398 -13.523 47.907 1.00 48.66 180 ASP A C 1
ATOM 1396 O O . ASP A 1 180 ? -18.020 -14.427 48.470 1.00 48.66 180 ASP A O 1
ATOM 1400 N N . VAL A 1 181 ? -17.018 -13.628 46.631 1.00 44.97 181 VAL A N 1
ATOM 1401 C CA . VAL A 1 181 ? -16.985 -14.896 45.904 1.00 44.97 181 VAL A CA 1
ATOM 1402 C C . VAL A 1 181 ? -15.530 -15.319 45.854 1.00 44.97 181 VAL A C 1
ATOM 1404 O O . VAL A 1 181 ? -14.730 -14.798 45.076 1.00 44.97 181 VAL A O 1
ATOM 1407 N N . ALA A 1 182 ? -15.215 -16.272 46.728 1.00 42.81 182 ALA A N 1
ATOM 1408 C CA . ALA A 1 182 ? -13.923 -16.916 46.860 1.00 42.81 182 ALA A CA 1
ATOM 1409 C C . ALA A 1 182 ? -13.274 -17.199 45.495 1.00 42.81 182 ALA A C 1
ATOM 1411 O O . ALA A 1 182 ? -13.843 -17.875 44.632 1.00 42.81 182 ALA A O 1
ATOM 1412 N N . LEU A 1 183 ? -12.041 -16.716 45.343 1.00 35.69 183 LEU A N 1
ATOM 1413 C CA . LEU A 1 183 ? -11.163 -16.984 44.213 1.00 35.69 183 LEU A CA 1
ATOM 1414 C C . LEU A 1 183 ? -10.845 -18.490 44.170 1.00 35.69 183 LEU A C 1
ATOM 1416 O O . LEU A 1 183 ? -9.872 -18.962 44.762 1.00 35.69 183 LEU A O 1
ATOM 1420 N N . GLN A 1 184 ? -11.656 -19.279 43.466 1.00 40.22 184 GLN A N 1
ATOM 1421 C CA . GLN A 1 184 ? -11.200 -20.586 43.012 1.00 40.22 184 GLN A CA 1
ATOM 1422 C C . GLN A 1 184 ? -10.190 -20.339 41.897 1.00 40.22 184 GLN A C 1
ATOM 1424 O O . GLN A 1 184 ? -10.539 -20.054 40.754 1.00 40.22 184 GLN A O 1
ATOM 1429 N N . SER A 1 185 ? -8.911 -20.419 42.259 1.00 40.69 185 SER A N 1
ATOM 1430 C CA . SER A 1 185 ? -7.822 -20.495 41.296 1.00 40.69 185 SER A CA 1
ATOM 1431 C C . SER A 1 185 ? -8.030 -21.736 40.426 1.00 40.69 185 SER A C 1
ATOM 1433 O O . SER A 1 185 ? -7.738 -22.867 40.815 1.00 40.69 185 SER A O 1
ATOM 1435 N N . ALA A 1 186 ? -8.563 -21.530 39.223 1.00 51.09 186 ALA A N 1
ATOM 1436 C CA . ALA A 1 186 ? -8.498 -22.524 38.170 1.00 51.09 186 ALA A CA 1
ATOM 1437 C C . ALA A 1 186 ? -7.019 -22.685 37.798 1.00 51.09 186 ALA A C 1
ATOM 1439 O O . ALA A 1 186 ? -6.458 -21.901 37.036 1.00 51.09 186 ALA A O 1
ATOM 1440 N N . GLN A 1 187 ? -6.369 -23.687 38.386 1.00 44.38 187 GLN A N 1
ATOM 1441 C CA . GLN A 1 187 ? -5.073 -24.177 37.938 1.00 44.38 187 GLN A CA 1
ATOM 1442 C C . GLN A 1 187 ? -5.239 -24.624 36.479 1.00 44.38 187 GLN A C 1
ATOM 1444 O O . GLN A 1 187 ? -5.742 -25.717 36.206 1.00 44.38 187 GLN A O 1
ATOM 1449 N N . VAL A 1 188 ? -4.871 -23.760 35.529 1.00 49.34 188 VAL A N 1
ATOM 1450 C CA . VAL A 1 188 ? -4.809 -24.113 34.109 1.00 49.34 188 VAL A CA 1
ATOM 1451 C C . VAL A 1 188 ? -3.727 -25.175 33.972 1.00 49.34 188 VAL A C 1
ATOM 1453 O O . VAL A 1 188 ? -2.533 -24.892 33.977 1.00 49.34 188 VAL A O 1
ATOM 1456 N N . LYS A 1 189 ? -4.156 -26.435 33.906 1.00 44.50 189 LYS A N 1
ATOM 1457 C CA . LYS A 1 189 ? -3.277 -27.571 33.656 1.00 44.50 189 LYS A CA 1
ATOM 1458 C C . LYS A 1 189 ? -2.803 -27.463 32.209 1.00 44.50 189 LYS A C 1
ATOM 1460 O O . LYS A 1 189 ? -3.547 -27.815 31.291 1.00 44.50 189 LYS A O 1
ATOM 1465 N N . GLU A 1 190 ? -1.594 -26.945 32.001 1.00 62.78 190 GLU A N 1
ATOM 1466 C CA . GLU A 1 190 ? -0.968 -26.943 30.681 1.00 62.78 190 GLU A CA 1
ATOM 1467 C C . GLU A 1 190 ? -0.956 -28.374 30.130 1.00 62.78 190 GLU A C 1
ATOM 1469 O O . GLU A 1 190 ? -0.376 -29.296 30.711 1.00 62.78 190 GLU A O 1
ATOM 1474 N N . LYS A 1 191 ? -1.657 -28.586 29.012 1.00 58.84 191 LYS A N 1
ATOM 1475 C CA . LYS A 1 191 ? -1.643 -29.871 28.315 1.00 58.84 191 LYS A CA 1
ATOM 1476 C C . LYS A 1 191 ? -0.278 -30.023 27.651 1.00 58.84 191 LYS A C 1
ATOM 1478 O O . LYS A 1 191 ? 0.081 -29.223 26.788 1.00 58.84 191 LYS A O 1
ATOM 1483 N N . SER A 1 192 ? 0.471 -31.050 28.045 1.00 65.56 192 SER A N 1
ATOM 1484 C CA . SER A 1 192 ? 1.797 -31.329 27.500 1.00 65.56 192 SER A CA 1
ATOM 1485 C C . SER A 1 192 ? 1.732 -31.521 25.979 1.00 65.56 192 SER A C 1
ATOM 1487 O O . SER A 1 192 ? 1.021 -32.379 25.456 1.00 65.56 192 SER A O 1
ATOM 1489 N N . LYS A 1 193 ? 2.480 -30.697 25.238 1.00 71.81 193 LYS A N 1
ATOM 1490 C CA . LYS A 1 193 ? 2.535 -30.731 23.767 1.00 71.81 193 LYS A CA 1
ATOM 1491 C C . LYS A 1 193 ? 3.591 -31.729 23.272 1.00 71.81 193 LYS A C 1
ATOM 1493 O O . LYS A 1 193 ? 4.494 -31.375 22.521 1.00 71.81 193 LYS A O 1
ATOM 1498 N N . THR A 1 194 ? 3.481 -32.991 23.685 1.00 64.88 194 THR A N 1
ATOM 1499 C CA . THR A 1 194 ? 4.403 -34.077 23.283 1.00 64.88 194 THR A CA 1
ATOM 1500 C C . THR A 1 194 ? 4.400 -34.352 21.774 1.00 64.88 194 THR A C 1
ATOM 1502 O O . THR A 1 194 ? 5.398 -34.822 21.235 1.00 64.88 194 THR A O 1
ATOM 1505 N N . TRP A 1 195 ? 3.324 -33.992 21.066 1.00 75.44 195 TRP A N 1
ATOM 1506 C CA . TRP A 1 195 ? 3.204 -34.134 19.611 1.00 75.44 195 TRP A CA 1
ATOM 1507 C C . TRP A 1 195 ? 4.202 -33.273 18.815 1.00 75.44 195 TRP A C 1
ATOM 1509 O O . TRP A 1 195 ? 4.601 -33.666 17.721 1.00 75.44 195 TRP A O 1
ATOM 1519 N N . VAL A 1 196 ? 4.661 -32.143 19.373 1.00 72.75 196 VAL A N 1
ATOM 1520 C CA . VAL A 1 196 ? 5.627 -31.241 18.714 1.00 72.75 196 VAL A CA 1
ATOM 1521 C C . VAL A 1 196 ? 6.959 -31.954 18.468 1.00 72.75 196 VAL A C 1
ATOM 1523 O O . VAL A 1 196 ? 7.534 -31.841 17.387 1.00 72.75 196 VAL A O 1
ATOM 1526 N N . TRP A 1 197 ? 7.409 -32.770 19.424 1.00 74.12 197 TRP A N 1
ATOM 1527 C CA . TRP A 1 197 ? 8.615 -33.586 19.269 1.00 74.12 197 TRP A CA 1
ATOM 1528 C C . TRP A 1 197 ? 8.457 -34.661 18.188 1.00 74.12 197 TRP A C 1
ATOM 1530 O O . TRP A 1 197 ? 9.411 -34.938 17.467 1.00 74.12 197 TRP A O 1
ATOM 1540 N N . GLY A 1 198 ? 7.250 -35.208 18.010 1.00 77.69 198 GLY A N 1
ATOM 1541 C CA . GLY A 1 198 ? 6.951 -36.152 16.929 1.00 77.69 198 GLY A CA 1
ATOM 1542 C C . GLY A 1 198 ? 7.096 -35.528 15.537 1.00 77.69 198 GLY A C 1
ATOM 1543 O O . GLY A 1 198 ? 7.684 -36.143 14.648 1.00 77.69 198 GLY A O 1
ATOM 1544 N N . VAL A 1 199 ? 6.637 -34.283 15.359 1.00 83.19 199 VAL A N 1
ATOM 1545 C CA . VAL A 1 199 ? 6.774 -33.549 14.086 1.00 83.19 199 VAL A CA 1
ATOM 1546 C C . VAL A 1 199 ? 8.242 -33.241 13.784 1.00 83.19 199 VAL A C 1
ATOM 1548 O O . VAL A 1 199 ? 8.697 -33.472 12.666 1.00 83.19 199 VAL A O 1
ATOM 1551 N N . ILE A 1 200 ? 9.010 -32.790 14.782 1.00 81.81 200 ILE A N 1
ATOM 1552 C CA . ILE A 1 200 ? 10.436 -32.471 14.606 1.00 81.81 200 ILE A CA 1
ATOM 1553 C C . ILE A 1 200 ? 11.234 -33.725 14.223 1.00 81.81 200 ILE A C 1
ATOM 1555 O O . ILE A 1 200 ? 11.993 -33.692 13.255 1.00 81.81 200 ILE A O 1
ATOM 1559 N N . VAL A 1 201 ? 11.031 -34.845 14.927 1.00 88.69 201 VAL A N 1
ATOM 1560 C CA . VAL A 1 201 ? 11.716 -36.112 14.615 1.00 88.69 201 VAL A CA 1
ATOM 1561 C C . VAL A 1 201 ? 11.349 -36.599 13.211 1.00 88.69 201 VAL A C 1
ATOM 1563 O O . VAL A 1 201 ? 12.234 -37.002 12.458 1.00 88.69 201 VAL A O 1
ATOM 1566 N N . SER A 1 202 ? 10.077 -36.491 12.812 1.00 87.38 202 SER A N 1
ATOM 1567 C CA . SER A 1 202 ? 9.636 -36.865 11.463 1.00 87.38 202 SER A CA 1
ATOM 1568 C C . SER A 1 202 ? 10.318 -36.033 10.370 1.00 87.38 202 SER A C 1
ATOM 1570 O O . SER A 1 202 ? 10.756 -36.592 9.364 1.00 87.38 202 SER A O 1
ATOM 1572 N N . CYS A 1 203 ? 10.444 -34.714 10.555 1.00 86.88 203 CYS A N 1
ATOM 1573 C CA . CYS A 1 203 ? 11.119 -33.839 9.591 1.00 86.88 203 CYS A CA 1
ATOM 1574 C C . CYS A 1 203 ? 12.612 -34.170 9.462 1.00 86.88 203 CYS A C 1
ATOM 1576 O O . CYS A 1 203 ? 13.128 -34.244 8.349 1.00 86.88 203 CYS A O 1
ATOM 1578 N N . VAL A 1 204 ? 13.300 -34.425 10.581 1.00 91.25 204 VAL A N 1
ATOM 1579 C CA . VAL A 1 204 ? 14.729 -34.785 10.572 1.00 91.25 204 VAL A CA 1
ATOM 1580 C C . VAL A 1 204 ? 14.958 -36.113 9.847 1.00 91.25 204 VAL A C 1
ATOM 1582 O O . VAL A 1 204 ? 15.851 -36.205 9.006 1.00 91.25 204 VAL A O 1
ATOM 1585 N N . VAL A 1 205 ? 14.122 -37.126 10.100 1.00 93.00 205 VAL A N 1
ATOM 1586 C CA . VAL A 1 205 ? 14.210 -38.422 9.405 1.00 93.00 205 VAL A CA 1
ATOM 1587 C C . VAL A 1 205 ? 13.968 -38.262 7.900 1.00 93.00 205 VAL A C 1
ATOM 1589 O O . VAL A 1 205 ? 14.720 -38.823 7.103 1.00 93.00 205 VAL A O 1
ATOM 1592 N N . ALA A 1 206 ? 12.981 -37.458 7.493 1.00 91.56 206 ALA A N 1
ATOM 1593 C CA . ALA A 1 206 ? 12.697 -37.207 6.080 1.00 91.56 206 ALA A CA 1
ATOM 1594 C C . ALA A 1 206 ? 13.876 -36.536 5.348 1.00 91.56 206 ALA A C 1
ATOM 1596 O O . ALA A 1 206 ? 14.195 -36.914 4.220 1.00 91.56 206 ALA A O 1
ATOM 1597 N N . VAL A 1 207 ? 14.558 -35.586 5.998 1.00 93.50 207 VAL A N 1
ATOM 1598 C CA . VAL A 1 207 ? 15.753 -34.927 5.442 1.00 93.50 207 VAL A CA 1
ATOM 1599 C C . VAL A 1 207 ? 16.927 -35.903 5.328 1.00 93.50 207 VAL A C 1
ATOM 1601 O O . VAL A 1 207 ? 17.617 -35.920 4.313 1.00 93.50 207 VAL A O 1
ATOM 1604 N N . ILE A 1 208 ? 17.148 -36.765 6.323 1.00 93.50 208 ILE A N 1
ATOM 1605 C CA . ILE A 1 208 ? 18.227 -37.764 6.256 1.00 93.50 208 ILE A CA 1
ATOM 1606 C C . ILE A 1 208 ? 17.981 -38.752 5.106 1.00 93.50 208 ILE A C 1
ATOM 1608 O O . ILE A 1 208 ? 18.899 -39.042 4.334 1.00 93.50 208 ILE A O 1
ATOM 1612 N N . LEU A 1 209 ? 16.742 -39.227 4.946 1.00 93.00 209 LEU A N 1
ATOM 1613 C CA . LEU A 1 209 ? 16.375 -40.143 3.863 1.00 93.00 209 LEU A CA 1
ATOM 1614 C C . LEU A 1 209 ? 16.510 -39.490 2.481 1.00 93.00 209 LEU A C 1
ATOM 1616 O O . LEU A 1 209 ? 16.961 -40.146 1.538 1.00 93.00 209 LEU A O 1
ATOM 1620 N N . SER A 1 210 ? 16.167 -38.205 2.341 1.00 90.56 210 SER A N 1
ATOM 1621 C CA . SER A 1 210 ? 16.319 -37.497 1.066 1.00 90.56 210 SER A CA 1
ATOM 1622 C C . SER A 1 210 ? 17.793 -37.334 0.684 1.00 90.56 210 SER A C 1
ATOM 1624 O O . SER A 1 210 ? 18.157 -37.611 -0.461 1.00 90.56 210 SER A O 1
ATOM 1626 N N . VAL A 1 211 ? 18.659 -37.003 1.649 1.00 93.81 211 VAL A N 1
ATOM 1627 C CA . VAL A 1 211 ? 20.113 -36.912 1.448 1.00 93.81 211 VAL A CA 1
ATOM 1628 C C . VAL A 1 211 ? 20.711 -38.276 1.089 1.00 93.81 211 VAL A C 1
ATOM 1630 O O . VAL A 1 211 ? 21.481 -38.364 0.133 1.00 93.81 211 VAL A O 1
ATOM 1633 N N . GLN A 1 212 ? 20.330 -39.354 1.786 1.00 90.25 212 GLN A N 1
ATOM 1634 C CA . GLN A 1 212 ? 20.791 -40.713 1.463 1.00 90.25 212 GLN A CA 1
ATOM 1635 C C . GLN A 1 212 ? 20.373 -41.141 0.052 1.00 90.25 212 GLN A C 1
ATOM 1637 O O . GLN A 1 212 ? 21.185 -41.672 -0.706 1.00 90.25 212 GLN A O 1
ATOM 1642 N N . THR A 1 213 ? 19.125 -40.862 -0.332 1.00 92.31 213 THR A N 1
ATOM 1643 C CA . THR A 1 213 ? 18.612 -41.185 -1.670 1.00 92.31 213 THR A CA 1
ATOM 1644 C C . THR A 1 213 ? 19.343 -40.390 -2.753 1.00 92.31 213 THR A C 1
ATOM 1646 O O . THR A 1 213 ? 19.683 -40.936 -3.805 1.00 92.31 213 THR A O 1
ATOM 1649 N N . TYR A 1 214 ? 19.618 -39.108 -2.496 1.00 90.94 214 TYR A N 1
ATOM 1650 C CA . TYR A 1 214 ? 20.385 -38.257 -3.401 1.00 90.94 214 TYR A CA 1
ATOM 1651 C C . TYR A 1 214 ? 21.818 -38.774 -3.578 1.00 90.94 214 TYR A C 1
ATOM 1653 O O . TYR A 1 214 ? 22.264 -38.959 -4.710 1.00 90.94 214 TYR A O 1
ATOM 1661 N N . ALA A 1 215 ? 22.508 -39.101 -2.481 1.00 90.81 215 ALA A N 1
ATOM 1662 C CA . ALA A 1 215 ? 23.859 -39.656 -2.516 1.00 90.81 215 ALA A CA 1
ATOM 1663 C C . ALA A 1 215 ? 23.921 -41.002 -3.263 1.00 90.81 215 ALA A C 1
ATOM 1665 O O . ALA A 1 215 ? 24.835 -41.224 -4.058 1.00 90.81 215 ALA A O 1
ATOM 1666 N N . TYR A 1 216 ? 22.926 -41.875 -3.071 1.00 90.88 216 TYR A N 1
ATOM 1667 C CA . TYR A 1 216 ? 22.835 -43.153 -3.780 1.00 90.88 216 TYR A CA 1
ATOM 1668 C C . TYR A 1 216 ? 22.654 -42.967 -5.294 1.00 90.88 216 TYR A C 1
ATOM 1670 O O . TYR A 1 216 ? 23.365 -43.589 -6.091 1.00 90.88 216 TYR A O 1
ATOM 1678 N N . LYS A 1 217 ? 21.747 -42.070 -5.709 1.00 89.81 217 LYS A N 1
ATOM 1679 C CA . LYS A 1 217 ? 21.557 -41.730 -7.130 1.00 89.81 217 LYS A CA 1
ATOM 1680 C C . LYS A 1 217 ? 22.827 -41.147 -7.741 1.00 89.81 217 LYS A C 1
ATOM 1682 O O . LYS A 1 217 ? 23.210 -41.548 -8.837 1.00 89.81 217 LYS A O 1
ATOM 1687 N N . TYR A 1 218 ? 23.495 -40.255 -7.014 1.00 87.50 218 TYR A N 1
ATOM 1688 C CA . TYR A 1 218 ? 24.744 -39.641 -7.446 1.00 87.50 218 TYR A CA 1
ATOM 1689 C C . TYR A 1 218 ? 25.839 -40.693 -7.654 1.00 87.50 218 TYR A C 1
ATOM 1691 O O . TYR A 1 218 ? 26.417 -40.777 -8.732 1.00 87.50 218 TYR A O 1
ATOM 1699 N N . SER A 1 219 ? 26.068 -41.571 -6.672 1.00 86.62 219 SER A N 1
ATOM 1700 C CA . SER A 1 219 ? 27.061 -42.646 -6.780 1.00 86.62 219 SER A CA 1
ATOM 1701 C C . SER A 1 219 ? 26.777 -43.586 -7.958 1.00 86.62 219 SER A C 1
ATOM 1703 O O . SER A 1 219 ? 27.686 -43.892 -8.727 1.00 86.62 219 SER A O 1
ATOM 1705 N N . THR A 1 220 ? 25.514 -43.973 -8.163 1.00 80.69 220 THR A N 1
ATOM 1706 C CA . THR A 1 220 ? 25.116 -44.854 -9.275 1.00 80.69 220 THR A CA 1
ATOM 1707 C C . THR A 1 220 ? 25.333 -44.189 -10.640 1.00 80.69 220 THR A C 1
ATOM 1709 O O . THR A 1 220 ? 25.840 -44.827 -11.563 1.00 80.69 220 THR A O 1
ATOM 1712 N N . MET A 1 221 ? 25.018 -42.894 -10.770 1.00 83.69 221 MET A N 1
ATOM 1713 C CA . MET A 1 221 ? 25.276 -42.118 -11.990 1.00 83.69 221 MET A CA 1
ATOM 1714 C C . MET A 1 221 ? 26.779 -42.019 -12.286 1.00 83.69 221 MET A C 1
ATOM 1716 O O . MET A 1 221 ? 27.192 -42.240 -13.421 1.00 83.69 221 MET A O 1
ATOM 1720 N N . TYR A 1 222 ? 27.603 -41.755 -11.267 1.00 76.88 222 TYR A N 1
ATOM 1721 C CA . TYR A 1 222 ? 29.061 -41.696 -11.405 1.00 76.88 222 TYR A CA 1
ATOM 1722 C C . TYR A 1 222 ? 29.668 -43.030 -11.839 1.00 76.88 222 TYR A C 1
ATOM 1724 O O . TYR A 1 222 ? 30.526 -43.053 -12.719 1.00 76.88 222 TYR A O 1
ATOM 1732 N N . ILE A 1 223 ? 29.211 -44.141 -11.255 1.00 79.25 223 ILE A N 1
ATOM 1733 C CA . ILE A 1 223 ? 29.665 -45.483 -11.636 1.00 79.25 223 ILE A CA 1
ATOM 1734 C C . ILE A 1 223 ? 29.275 -45.778 -13.090 1.00 79.25 223 ILE A C 1
ATOM 1736 O O . ILE A 1 223 ? 30.128 -46.211 -13.863 1.00 79.25 223 ILE A O 1
ATOM 1740 N N . THR A 1 224 ? 28.033 -45.471 -13.481 1.00 75.88 224 THR A N 1
ATOM 1741 C CA . THR A 1 224 ? 27.535 -45.678 -14.854 1.00 75.88 224 THR A CA 1
ATOM 1742 C C . THR A 1 224 ? 28.363 -44.884 -15.867 1.00 75.88 224 THR A C 1
ATOM 1744 O O . THR A 1 224 ? 28.916 -45.472 -16.794 1.00 75.88 224 THR A O 1
ATOM 17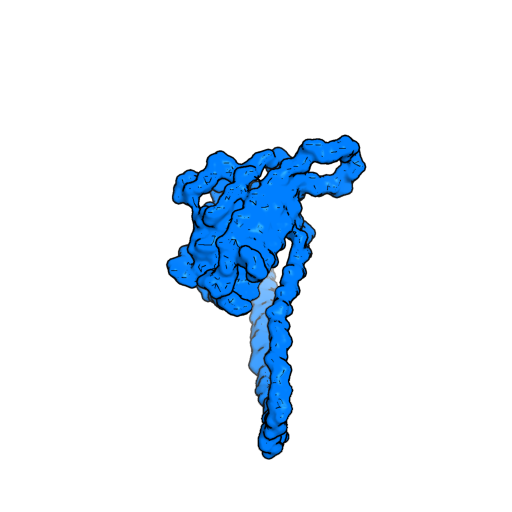47 N N . LEU A 1 225 ? 28.569 -43.583 -15.626 1.00 73.75 225 LEU A N 1
ATOM 1748 C CA . LEU A 1 225 ? 29.417 -42.740 -16.474 1.00 73.75 225 LEU A CA 1
ATOM 1749 C C . LEU A 1 225 ? 30.861 -43.257 -16.536 1.00 73.75 225 LEU A C 1
ATOM 1751 O O . LEU A 1 225 ? 31.455 -43.290 -17.603 1.00 73.75 225 LEU A O 1
ATOM 1755 N N . SER A 1 226 ? 31.438 -43.722 -15.424 1.00 73.19 226 SER A N 1
ATOM 1756 C CA . SER A 1 226 ? 32.807 -44.261 -15.430 1.00 73.19 226 SER A CA 1
ATOM 1757 C C . SER A 1 226 ? 32.955 -45.578 -16.205 1.00 73.19 226 SER A C 1
ATOM 1759 O O . SER A 1 226 ? 34.047 -45.886 -16.680 1.00 73.19 226 SER A O 1
ATOM 1761 N N . SER A 1 227 ? 31.871 -46.352 -16.330 1.00 73.44 227 SER A N 1
ATOM 1762 C CA . SER A 1 227 ? 31.854 -47.620 -17.066 1.00 73.44 227 SER A CA 1
ATOM 1763 C C . SER A 1 227 ? 31.684 -47.442 -18.575 1.00 73.44 227 SER A C 1
ATOM 1765 O O . SER A 1 227 ? 32.157 -48.285 -19.325 1.00 73.44 227 SER A O 1
ATOM 1767 N N . GLU A 1 228 ? 31.076 -46.337 -19.020 1.00 73.19 228 GLU A N 1
ATOM 1768 C CA . GLU A 1 228 ? 30.917 -46.007 -20.446 1.00 73.19 228 GLU A CA 1
ATOM 1769 C C . GLU A 1 228 ? 32.186 -45.402 -21.077 1.00 73.19 228 GLU A C 1
ATOM 1771 O O . GLU A 1 228 ? 32.288 -45.326 -22.298 1.00 73.19 228 GLU A O 1
ATOM 1776 N N . TYR A 1 229 ? 33.166 -44.990 -20.264 1.00 59.84 229 TYR A N 1
ATOM 1777 C CA . TYR A 1 229 ? 34.428 -44.375 -20.708 1.00 59.84 229 TYR A CA 1
ATOM 1778 C C . TYR A 1 229 ? 35.650 -45.324 -20.650 1.00 59.84 229 TYR A C 1
ATOM 1780 O O . TYR A 1 229 ? 36.792 -44.858 -20.641 1.00 59.84 229 TYR A O 1
ATOM 1788 N N . LYS A 1 230 ? 35.436 -46.647 -20.616 1.00 51.84 230 LYS A N 1
ATOM 1789 C CA . LYS A 1 230 ? 36.474 -47.683 -20.785 1.00 51.84 230 LYS A CA 1
ATOM 1790 C C . LYS A 1 230 ? 36.204 -48.519 -22.026 1.00 51.84 230 LYS A C 1
ATOM 1792 O O . LYS A 1 230 ? 37.204 -48.875 -22.686 1.00 51.84 230 LYS A O 1
#

Radius of gyration: 26.67 Å; chains: 1; bounding box: 57×71×69 Å

Foldseek 3Di:
DWKKLKPFKKKKKKFDDDDDPQPQDFDLRLSARLDPPTQMWIWIQHQDDDVVQVGDPGTWIFIDGSGSRGPDIWHFDDDQSNVRAMKDKDWDADQVQQKTKIKIWTHPDPDPPPDDCPDTGMIMDMDRHNSVVRHPPDIDIDMGTHHDPDDMDIDTPDDDDDDDDDDPDDDPPPDDDDPDDDPPPPPPPPDDPPVVVVVVVVVVVVVVVVVVVVVVVVVVVVVVVVVVVD

Sequence (230 aa):
MLRIHANASGCLFLQNFYCAGQNPRGGERLGLPVLNSSSFIAVEFDTFSNKNKNDPFKPHIGIDINSLNSSVTDMWEWNKIKEGGEAQAWITYNSSTKNLSVLLVDGSSSDSTDSYPTNKNFSSVSYVVDLSEHLPEWVSFGFSGSTGTYFEINEITSWYFASSLQIPDPPPETSAAPPDVALQSAQVKEKSKTWVWGVIVSCVVAVILSVQTYAYKYSTMYITLSSEYK